Protein AF-H8ZEB2-F1 (afdb_monomer_lite)

Structure (mmCIF, N/CA/C/O backbone):
data_AF-H8ZEB2-F1
#
_entry.id   AF-H8ZEB2-F1
#
loop_
_atom_site.group_PDB
_atom_site.id
_atom_site.type_symbol
_atom_site.label_atom_id
_atom_site.label_alt_id
_atom_site.label_comp_id
_atom_site.label_asym_id
_atom_site.label_entity_id
_atom_site.label_seq_id
_atom_site.pdbx_PDB_ins_code
_atom_site.Cartn_x
_atom_site.Cartn_y
_atom_site.Cartn_z
_atom_site.occupancy
_atom_site.B_iso_or_equiv
_atom_site.auth_seq_id
_atom_site.auth_comp_id
_atom_site.auth_asym_id
_atom_site.auth_atom_id
_atom_site.pdbx_PDB_model_num
ATOM 1 N N . MET A 1 1 ? -4.539 -4.950 -15.085 1.00 88.81 1 MET A N 1
ATOM 2 C CA . MET A 1 1 ? -3.066 -5.043 -15.131 1.00 88.81 1 MET A CA 1
ATOM 3 C C . MET A 1 1 ? -2.549 -6.164 -14.234 1.00 88.81 1 MET A C 1
ATOM 5 O O . MET A 1 1 ? -2.090 -7.157 -14.780 1.00 88.81 1 MET A O 1
ATOM 9 N N . ARG A 1 2 ? -2.720 -6.070 -12.903 1.00 89.12 2 ARG A N 1
ATOM 10 C CA . ARG A 1 2 ? -2.263 -7.052 -11.892 1.00 89.12 2 ARG A CA 1
ATOM 11 C C . ARG A 1 2 ? -2.227 -8.516 -12.342 1.00 89.12 2 ARG A C 1
ATOM 13 O O . ARG A 1 2 ? -1.149 -9.078 -12.421 1.00 89.12 2 ARG A O 1
ATOM 20 N N . SER A 1 3 ? -3.371 -9.113 -12.690 1.00 91.31 3 SER A N 1
ATOM 21 C CA . SER A 1 3 ? -3.433 -10.540 -13.061 1.00 91.31 3 SER A CA 1
ATOM 22 C C . SER A 1 3 ? -2.489 -10.924 -14.208 1.00 91.31 3 SER A C 1
ATOM 24 O O . SER A 1 3 ? -1.934 -12.014 -14.197 1.00 91.31 3 SER A O 1
ATOM 26 N N . GLN A 1 4 ? -2.285 -10.043 -15.190 1.00 93.44 4 GLN A N 1
ATOM 27 C CA . GLN A 1 4 ? -1.391 -10.332 -16.313 1.00 93.44 4 GLN A CA 1
ATOM 28 C C . GLN A 1 4 ? 0.075 -10.229 -15.890 1.00 93.44 4 GLN A C 1
ATOM 30 O O . GLN A 1 4 ? 0.870 -11.061 -16.297 1.00 93.44 4 GLN A O 1
ATOM 35 N N . VAL A 1 5 ? 0.416 -9.268 -15.025 1.00 92.69 5 VAL A N 1
ATOM 36 C CA . VAL A 1 5 ? 1.763 -9.161 -14.449 1.00 92.69 5 VAL A CA 1
ATOM 37 C C . VAL A 1 5 ? 2.076 -10.365 -13.559 1.00 92.69 5 VAL A C 1
ATOM 39 O O . VAL A 1 5 ? 3.122 -10.970 -13.748 1.00 92.69 5 VAL A O 1
ATOM 42 N N . CYS A 1 6 ? 1.162 -10.776 -12.672 1.00 91.88 6 CYS A N 1
ATOM 43 C CA . CYS A 1 6 ? 1.343 -11.978 -11.848 1.00 91.88 6 CYS A CA 1
ATOM 44 C C . CYS A 1 6 ? 1.580 -13.225 -12.715 1.00 91.88 6 CYS A C 1
ATOM 46 O O . CYS A 1 6 ? 2.540 -13.942 -12.479 1.00 91.88 6 CYS A O 1
ATOM 48 N N . LYS A 1 7 ? 0.799 -13.420 -13.788 1.00 94.06 7 LYS A N 1
ATOM 49 C CA . LYS A 1 7 ? 1.026 -14.519 -14.747 1.00 94.06 7 LYS A CA 1
ATOM 50 C C . LYS A 1 7 ? 2.396 -14.449 -15.420 1.00 94.06 7 LYS A C 1
ATOM 52 O O . LYS A 1 7 ? 3.025 -15.474 -15.652 1.00 94.06 7 LYS A O 1
ATOM 57 N N . THR A 1 8 ? 2.861 -13.249 -15.760 1.00 94.50 8 THR A N 1
ATOM 58 C CA . THR A 1 8 ? 4.201 -13.061 -16.326 1.00 94.50 8 THR A CA 1
ATOM 59 C C . THR A 1 8 ? 5.290 -13.426 -15.317 1.00 94.50 8 THR A C 1
ATOM 61 O O . THR A 1 8 ? 6.260 -14.069 -15.706 1.00 94.50 8 THR A O 1
ATOM 64 N N . ILE A 1 9 ? 5.124 -13.055 -14.044 1.00 92.00 9 ILE A N 1
ATOM 65 C CA . ILE A 1 9 ? 6.044 -13.408 -12.952 1.00 92.00 9 ILE A CA 1
ATOM 66 C C . ILE A 1 9 ? 6.059 -14.931 -12.740 1.00 92.00 9 ILE A C 1
ATOM 68 O O . ILE A 1 9 ? 7.129 -15.532 -12.718 1.00 92.00 9 ILE A O 1
ATOM 72 N N . GLU A 1 10 ? 4.885 -15.567 -12.673 1.00 92.75 10 GLU A N 1
ATOM 73 C CA . GLU A 1 10 ? 4.719 -17.026 -12.547 1.00 92.75 10 GLU A CA 1
ATOM 74 C 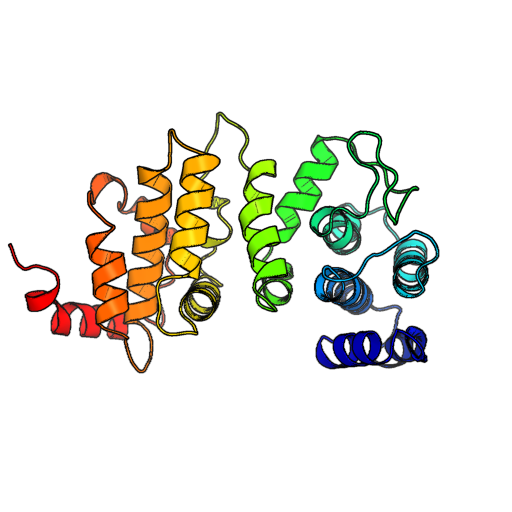C . GLU A 1 10 ? 5.382 -17.791 -13.706 1.00 92.75 10 GLU A C 1
ATOM 76 O O . GLU A 1 10 ? 5.994 -18.835 -13.496 1.00 92.75 10 GLU A O 1
ATOM 81 N N . ASN A 1 11 ? 5.335 -17.238 -14.923 1.00 93.31 11 ASN A N 1
ATOM 82 C CA . ASN A 1 11 ? 5.977 -17.798 -16.117 1.00 93.31 11 ASN A CA 1
ATOM 83 C C . ASN A 1 11 ? 7.440 -17.344 -16.302 1.00 93.31 11 ASN A C 1
ATOM 85 O O . ASN A 1 11 ? 7.974 -17.403 -17.418 1.00 93.31 11 ASN A O 1
ATOM 89 N N . ASN A 1 12 ? 8.082 -16.852 -15.237 1.00 91.81 12 ASN A N 1
ATOM 90 C CA . ASN A 1 12 ? 9.476 -16.407 -15.222 1.00 91.81 12 ASN A CA 1
ATOM 91 C C . ASN A 1 12 ? 9.815 -15.412 -16.352 1.00 91.81 12 ASN A C 1
ATOM 93 O O . ASN A 1 12 ? 10.852 -15.496 -17.007 1.00 91.81 12 ASN A O 1
ATOM 97 N N . PHE A 1 13 ? 8.899 -14.481 -16.621 1.00 93.56 13 PHE A N 1
ATOM 98 C CA . PHE A 1 13 ? 9.040 -13.393 -17.597 1.00 93.56 13 PHE A CA 1
ATOM 99 C C . PHE A 1 13 ? 9.212 -13.816 -19.065 1.00 93.56 13 PHE A C 1
ATOM 101 O O . PHE A 1 13 ? 9.508 -12.962 -19.902 1.00 93.56 13 PHE A O 1
ATOM 108 N N . THR A 1 14 ? 8.963 -15.086 -19.404 1.00 91.12 14 THR A N 1
ATOM 109 C CA . THR A 1 14 ? 9.186 -15.636 -20.757 1.00 91.12 14 THR A CA 1
ATOM 110 C C . THR A 1 14 ? 8.417 -14.874 -21.850 1.00 91.12 14 THR A C 1
ATOM 112 O O . THR A 1 14 ? 8.968 -14.595 -22.911 1.00 91.12 14 THR A O 1
ATOM 115 N N . ASP A 1 15 ? 7.189 -14.427 -21.559 1.00 89.31 15 ASP A N 1
ATOM 116 C CA . ASP A 1 15 ? 6.317 -13.699 -22.498 1.00 89.31 15 ASP A CA 1
ATOM 117 C C . ASP A 1 15 ? 6.049 -12.245 -22.072 1.00 89.31 15 ASP A C 1
ATOM 119 O O . ASP A 1 15 ? 4.973 -11.693 -22.318 1.00 89.31 15 ASP A O 1
ATOM 123 N N . ILE A 1 16 ? 7.013 -11.586 -21.418 1.00 93.38 16 ILE A N 1
ATOM 124 C CA . ILE A 1 16 ? 6.818 -10.236 -20.856 1.00 93.38 16 ILE A CA 1
ATOM 125 C C . ILE A 1 16 ? 6.331 -9.202 -21.887 1.00 93.38 16 ILE A C 1
ATOM 127 O O . ILE A 1 16 ? 5.513 -8.337 -21.569 1.00 93.38 16 ILE A O 1
ATOM 131 N N . ASN A 1 17 ? 6.736 -9.340 -23.154 1.00 92.88 17 ASN A N 1
ATOM 132 C CA . ASN A 1 17 ? 6.324 -8.450 -24.242 1.00 92.88 17 ASN A CA 1
ATOM 133 C C . ASN A 1 17 ? 4.818 -8.493 -24.537 1.00 92.88 17 ASN A C 1
ATOM 135 O O . ASN A 1 17 ? 4.279 -7.517 -25.058 1.00 92.88 17 ASN A O 1
ATOM 139 N N . ARG A 1 18 ? 4.104 -9.561 -24.152 1.00 93.62 18 ARG A N 1
ATOM 140 C CA . ARG A 1 18 ? 2.636 -9.615 -24.241 1.00 93.62 18 ARG A CA 1
ATOM 141 C C . ARG A 1 18 ? 1.985 -8.473 -23.462 1.00 93.62 18 ARG A C 1
ATOM 143 O O . ARG A 1 18 ? 0.928 -7.985 -23.863 1.00 93.62 18 ARG A O 1
ATOM 150 N N . LEU A 1 19 ? 2.619 -8.012 -22.383 1.00 95.06 19 LEU A N 1
ATOM 151 C CA . LEU A 1 19 ? 2.135 -6.865 -21.626 1.00 95.06 19 LEU A CA 1
ATOM 152 C C . LEU A 1 19 ? 2.137 -5.578 -22.467 1.00 95.06 19 LEU A C 1
ATOM 154 O O . LEU A 1 19 ? 1.334 -4.699 -22.206 1.00 95.06 19 LEU A O 1
ATOM 158 N N . LEU A 1 20 ? 2.944 -5.445 -23.521 1.00 93.00 20 LEU A N 1
ATOM 159 C CA . LEU A 1 20 ? 2.885 -4.272 -24.410 1.00 93.00 20 LEU A CA 1
ATOM 160 C C . LEU A 1 20 ? 1.651 -4.278 -25.322 1.00 93.00 20 LEU A C 1
ATOM 162 O O . LEU A 1 20 ? 1.280 -3.235 -25.851 1.00 93.00 20 LEU A O 1
ATOM 166 N N . LEU A 1 21 ? 1.013 -5.438 -25.501 1.00 91.69 21 LEU A N 1
ATOM 167 C CA . LEU A 1 21 ? -0.094 -5.629 -26.439 1.00 91.69 21 LEU A CA 1
ATOM 168 C C . LEU A 1 21 ? -1.476 -5.451 -25.797 1.00 91.69 21 LEU A C 1
ATOM 170 O O . LEU A 1 21 ? -2.475 -5.430 -26.510 1.00 91.69 21 LEU A O 1
ATOM 174 N N . MET A 1 22 ? -1.574 -5.331 -24.467 1.00 92.31 22 MET A N 1
ATOM 175 C CA . MET A 1 22 ? -2.891 -5.286 -23.814 1.00 92.31 22 MET A CA 1
ATOM 176 C C . MET A 1 22 ? -3.600 -3.935 -23.962 1.00 92.31 22 MET A C 1
ATOM 178 O O . MET A 1 22 ? -4.828 -3.887 -23.926 1.00 92.31 22 MET A O 1
ATOM 182 N N . LYS A 1 23 ? -2.844 -2.840 -24.078 1.00 92.25 23 LYS A N 1
ATOM 183 C CA . LYS A 1 23 ? -3.337 -1.485 -24.364 1.00 92.25 23 LYS A CA 1
ATOM 184 C C . LYS A 1 23 ? -2.274 -0.716 -25.150 1.00 92.25 23 LYS A C 1
ATOM 186 O O . LYS A 1 23 ? -1.133 -1.155 -25.261 1.00 92.25 23 LYS A O 1
ATOM 191 N N . LYS A 1 24 ? -2.642 0.450 -25.687 1.00 90.94 24 LYS A N 1
ATOM 192 C CA . LYS A 1 24 ? -1.717 1.317 -26.430 1.00 90.94 24 LYS A CA 1
ATOM 193 C C . LYS A 1 24 ? -0.571 1.771 -25.526 1.00 90.94 24 LYS A C 1
ATOM 195 O O . LYS A 1 24 ? -0.801 2.501 -24.569 1.00 90.94 24 LYS A O 1
ATOM 200 N N . ILE A 1 25 ? 0.662 1.404 -25.869 1.00 91.62 25 ILE A N 1
ATOM 201 C CA . ILE A 1 25 ? 1.848 1.780 -25.085 1.00 91.62 25 ILE A CA 1
ATOM 202 C C . ILE A 1 25 ? 2.117 3.292 -25.077 1.00 91.62 25 ILE A C 1
ATOM 204 O O . ILE A 1 25 ? 2.817 3.781 -24.203 1.00 91.62 25 ILE A O 1
ATOM 208 N N . SER A 1 26 ? 1.549 4.053 -26.017 1.00 90.62 26 SER A N 1
ATOM 209 C CA . SER A 1 26 ? 1.624 5.518 -26.019 1.00 90.62 26 SER A CA 1
ATOM 210 C C . SER A 1 26 ? 0.829 6.174 -24.882 1.00 90.62 26 SER A C 1
ATOM 212 O O . SER A 1 26 ? 1.018 7.357 -24.626 1.00 90.62 26 SER A O 1
ATOM 214 N N . ASP A 1 27 ? -0.073 5.441 -24.222 1.00 94.12 27 ASP A N 1
ATOM 215 C CA . ASP A 1 27 ? -0.828 5.929 -23.067 1.00 94.12 27 ASP A CA 1
ATOM 216 C C . ASP A 1 27 ? 0.071 5.965 -21.822 1.00 94.12 27 ASP A C 1
ATOM 218 O O . ASP A 1 27 ? 0.589 4.937 -21.374 1.00 94.12 27 ASP A O 1
ATOM 222 N N . LEU A 1 28 ? 0.251 7.160 -21.254 1.00 92.50 28 LEU A N 1
ATOM 223 C CA . LEU A 1 28 ? 1.063 7.360 -20.059 1.00 92.50 28 LEU A CA 1
ATOM 224 C C . LEU A 1 28 ? 0.511 6.599 -18.847 1.00 92.50 28 LEU A C 1
ATOM 226 O O . LEU A 1 28 ? 1.289 5.961 -18.141 1.00 92.50 28 LEU A O 1
ATOM 230 N N . ASN A 1 29 ? -0.808 6.604 -18.635 1.00 92.50 29 ASN A N 1
ATOM 231 C CA . ASN A 1 29 ? -1.423 5.898 -17.508 1.00 92.50 29 ASN A CA 1
ATOM 232 C C . ASN A 1 29 ? -1.165 4.395 -17.629 1.00 92.50 29 ASN A C 1
ATOM 234 O O . ASN A 1 29 ? -0.901 3.706 -16.648 1.00 92.50 29 ASN A O 1
ATOM 238 N N . TYR A 1 30 ? -1.178 3.880 -18.859 1.00 94.38 30 TYR A N 1
ATOM 239 C CA . TYR A 1 30 ? -0.863 2.483 -19.099 1.00 94.38 30 TYR A CA 1
ATOM 240 C C . TYR A 1 30 ? 0.603 2.144 -18.810 1.00 94.38 30 TYR A C 1
ATOM 242 O O . TYR A 1 30 ? 0.884 1.128 -18.173 1.00 94.38 30 TYR A O 1
ATOM 250 N N . LYS A 1 31 ? 1.540 2.991 -19.251 1.00 95.19 31 LYS A N 1
ATOM 251 C CA . LYS A 1 31 ? 2.969 2.848 -18.932 1.00 95.19 31 LYS A CA 1
ATOM 252 C C . LYS A 1 31 ? 3.207 2.883 -17.422 1.00 95.19 31 LYS A C 1
ATOM 254 O O . LYS A 1 31 ? 3.955 2.052 -16.910 1.00 95.19 31 LYS A O 1
ATOM 259 N N . GLN A 1 32 ? 2.536 3.797 -16.725 1.00 93.12 32 GLN A N 1
ATOM 260 C CA . GLN A 1 32 ? 2.593 3.934 -15.275 1.00 93.12 32 GLN A CA 1
ATOM 261 C C . GLN A 1 32 ? 2.094 2.668 -14.568 1.00 93.12 32 GLN A C 1
ATOM 263 O O . GLN A 1 32 ? 2.817 2.110 -13.742 1.00 93.12 32 GLN A O 1
ATOM 268 N N . ASP A 1 33 ? 0.899 2.178 -14.920 1.00 93.44 33 ASP A N 1
ATOM 269 C CA . ASP A 1 33 ? 0.331 0.931 -14.387 1.00 93.44 33 ASP A CA 1
ATOM 270 C C . ASP A 1 33 ? 1.296 -0.240 -14.595 1.00 93.44 33 ASP A C 1
ATOM 272 O O . ASP A 1 33 ? 1.495 -1.073 -13.707 1.00 93.44 33 ASP A O 1
ATOM 276 N N . LEU A 1 34 ? 1.887 -0.313 -15.789 1.00 95.12 34 LEU A N 1
ATOM 277 C CA . LEU A 1 34 ? 2.759 -1.401 -16.195 1.00 95.12 34 LEU A CA 1
ATOM 278 C C . LEU A 1 34 ? 4.064 -1.403 -15.397 1.00 95.12 34 LEU A C 1
ATOM 280 O O . LEU A 1 34 ? 4.445 -2.452 -14.880 1.00 95.12 34 LEU A O 1
ATOM 284 N N . VAL A 1 35 ? 4.716 -0.247 -15.246 1.00 95.31 35 VAL A N 1
ATOM 285 C CA . VAL A 1 35 ? 5.939 -0.108 -14.442 1.00 95.31 35 VAL A CA 1
ATOM 286 C C . VAL A 1 35 ? 5.652 -0.363 -12.963 1.00 95.31 35 VAL A C 1
ATOM 288 O O . VAL A 1 35 ? 6.349 -1.168 -12.345 1.00 95.31 35 VAL A O 1
ATOM 291 N N . ALA A 1 36 ? 4.602 0.253 -12.408 1.00 94.00 36 ALA A N 1
ATOM 292 C CA . ALA A 1 36 ? 4.242 0.103 -11.002 1.00 94.00 36 ALA A CA 1
ATOM 293 C C . ALA A 1 36 ? 3.901 -1.350 -10.648 1.00 94.00 36 ALA A C 1
ATOM 295 O O . ALA A 1 36 ? 4.518 -1.910 -9.745 1.00 94.00 36 ALA A O 1
ATOM 296 N N . CYS A 1 37 ? 2.994 -1.994 -11.394 1.00 93.94 37 CYS A N 1
ATOM 297 C CA . CYS A 1 37 ? 2.637 -3.396 -11.152 1.00 93.94 37 CYS A CA 1
ATOM 298 C C . CYS A 1 37 ? 3.850 -4.318 -11.275 1.00 93.94 37 CYS A C 1
ATOM 300 O O . CYS A 1 37 ? 4.040 -5.185 -10.429 1.00 93.94 37 CYS A O 1
ATOM 302 N N . SER A 1 38 ? 4.646 -4.147 -12.335 1.00 95.00 38 SER A N 1
ATOM 303 C CA . SER A 1 38 ? 5.795 -5.012 -12.617 1.00 95.00 38 SER A CA 1
ATOM 304 C C . SER A 1 38 ? 6.799 -4.984 -11.473 1.00 95.00 38 SER A C 1
ATOM 306 O O . SER A 1 38 ? 7.198 -6.035 -10.983 1.00 95.00 38 SER A O 1
ATOM 308 N N . ILE A 1 39 ? 7.168 -3.787 -11.017 1.00 95.19 39 ILE A N 1
ATOM 309 C CA . ILE A 1 39 ? 8.162 -3.619 -9.957 1.00 95.19 39 ILE A CA 1
ATOM 310 C C . ILE A 1 39 ? 7.602 -4.070 -8.608 1.00 95.19 39 ILE A C 1
ATOM 312 O O . ILE A 1 39 ? 8.224 -4.892 -7.946 1.00 95.19 39 ILE A O 1
ATOM 316 N N . ILE A 1 40 ? 6.428 -3.569 -8.212 1.00 94.19 40 ILE A N 1
ATOM 317 C CA . ILE A 1 40 ? 5.877 -3.799 -6.868 1.00 94.19 40 ILE A CA 1
ATOM 318 C C . ILE A 1 40 ? 5.562 -5.282 -6.642 1.00 94.19 40 ILE A C 1
ATOM 320 O O . ILE A 1 40 ? 5.831 -5.815 -5.569 1.00 94.19 40 ILE A O 1
ATOM 324 N N . TYR A 1 41 ? 5.024 -5.974 -7.649 1.00 93.50 41 TYR A N 1
ATOM 325 C CA . TYR A 1 41 ? 4.663 -7.388 -7.511 1.00 93.50 41 TYR A CA 1
ATOM 326 C C . TYR A 1 41 ? 5.831 -8.356 -7.669 1.00 93.50 41 TYR A C 1
ATOM 328 O O . TYR A 1 41 ? 5.627 -9.537 -7.425 1.00 93.50 41 TYR A O 1
ATOM 336 N N . SER A 1 42 ? 7.019 -7.863 -8.026 1.00 93.19 42 SER A N 1
ATOM 337 C CA . SER A 1 42 ? 8.245 -8.668 -8.111 1.00 93.19 42 SER A CA 1
ATOM 338 C C . SER A 1 42 ? 9.240 -8.322 -6.995 1.00 93.19 42 SER A C 1
ATOM 340 O O . SER A 1 42 ? 10.423 -8.621 -7.112 1.00 93.19 42 SER A O 1
ATOM 342 N N . MET A 1 43 ? 8.796 -7.640 -5.931 1.00 90.88 43 MET A N 1
ATOM 343 C CA . MET A 1 43 ? 9.659 -7.230 -4.810 1.00 90.88 43 MET A CA 1
ATOM 344 C C . MET A 1 43 ? 10.154 -8.395 -3.946 1.00 90.88 43 MET A C 1
ATOM 346 O O . MET A 1 43 ? 11.077 -8.220 -3.157 1.00 90.88 43 MET A O 1
ATOM 350 N N . ASP A 1 44 ? 9.532 -9.561 -4.067 1.00 88.12 44 ASP A N 1
ATOM 351 C CA . ASP A 1 44 ? 9.972 -10.818 -3.465 1.00 88.12 44 ASP A CA 1
ATOM 352 C C . ASP A 1 44 ? 11.040 -11.539 -4.304 1.00 88.12 44 ASP A C 1
ATOM 354 O O . ASP A 1 44 ? 11.582 -12.552 -3.864 1.00 88.12 44 ASP A O 1
ATOM 358 N N . GLN A 1 45 ? 11.366 -11.015 -5.489 1.00 88.94 45 GLN A N 1
ATOM 359 C CA . GLN A 1 45 ? 12.397 -11.551 -6.367 1.00 88.94 45 GLN A CA 1
ATOM 360 C C . GLN A 1 45 ? 13.683 -10.727 -6.311 1.00 88.94 45 GLN A C 1
ATOM 362 O O . GLN A 1 45 ? 13.676 -9.511 -6.111 1.00 88.94 45 GLN A O 1
ATOM 367 N N . GLU A 1 46 ? 14.811 -11.394 -6.547 1.00 89.12 46 GLU A N 1
ATOM 368 C CA . GLU A 1 46 ? 16.100 -10.726 -6.677 1.00 89.12 46 GLU A CA 1
ATOM 369 C C . GLU A 1 46 ? 16.226 -10.097 -8.071 1.00 89.12 46 GLU A C 1
ATOM 371 O O . GLU A 1 46 ? 16.478 -10.765 -9.075 1.00 89.12 46 GLU A O 1
ATOM 376 N N . LEU A 1 47 ? 16.022 -8.781 -8.137 1.00 91.25 47 LEU A N 1
ATOM 377 C CA . LEU A 1 47 ? 16.115 -8.017 -9.376 1.00 91.25 47 LEU A CA 1
ATOM 378 C C . LEU A 1 47 ? 17.514 -7.410 -9.523 1.00 91.25 47 LEU A C 1
ATOM 380 O O . LEU A 1 47 ? 17.910 -6.533 -8.757 1.00 91.25 47 LEU A O 1
ATOM 384 N N . PHE A 1 48 ? 18.236 -7.837 -10.556 1.00 90.56 48 PHE A N 1
ATOM 385 C CA . PHE A 1 48 ? 19.535 -7.295 -10.966 1.00 90.56 48 PHE A CA 1
ATOM 386 C C . PHE A 1 48 ? 19.433 -6.578 -12.322 1.00 90.56 48 PHE A C 1
ATOM 388 O O . PHE A 1 48 ? 18.404 -6.636 -12.995 1.00 90.56 48 PHE A O 1
ATOM 395 N N . LEU A 1 49 ? 20.494 -5.880 -12.730 1.00 91.31 49 LEU A N 1
ATOM 396 C CA . LEU A 1 49 ? 20.509 -5.017 -13.918 1.00 91.31 49 LEU A CA 1
ATOM 397 C C . LEU A 1 49 ? 20.062 -5.734 -15.208 1.00 91.31 49 LEU A C 1
ATOM 399 O O . LEU A 1 49 ? 19.290 -5.190 -15.999 1.00 91.31 49 LEU A O 1
ATOM 403 N N . GLU A 1 50 ? 20.528 -6.961 -15.424 1.00 92.69 50 GLU A N 1
ATOM 404 C CA . GLU A 1 50 ? 20.255 -7.747 -16.630 1.00 92.69 50 GLU A CA 1
ATOM 405 C C . GLU A 1 50 ? 18.917 -8.499 -16.576 1.00 92.69 50 GLU A C 1
ATOM 407 O O . GLU A 1 50 ? 18.520 -9.115 -17.572 1.00 92.69 50 GLU A O 1
ATOM 412 N N . HIS A 1 51 ? 18.201 -8.436 -15.450 1.00 94.81 51 HIS A N 1
ATOM 413 C CA . HIS A 1 51 ? 16.947 -9.149 -15.257 1.00 94.81 51 HIS A CA 1
ATOM 414 C C . HIS A 1 51 ? 15.909 -8.737 -16.329 1.00 94.81 51 HIS A C 1
ATOM 416 O O . HIS A 1 51 ? 15.739 -7.537 -16.585 1.00 94.81 51 HIS A O 1
ATOM 422 N N . PRO A 1 52 ? 15.168 -9.679 -16.956 1.00 94.62 52 PRO A N 1
ATOM 423 C CA . PRO A 1 52 ? 14.243 -9.370 -18.054 1.00 94.62 52 PRO A CA 1
ATOM 424 C C . PRO A 1 52 ? 13.223 -8.281 -17.709 1.00 94.62 52 PRO A C 1
ATOM 426 O O . PRO A 1 52 ? 12.993 -7.369 -18.502 1.00 94.62 52 PRO A O 1
ATOM 429 N N . LEU A 1 53 ? 12.674 -8.334 -16.491 1.00 96.31 53 LEU A N 1
ATOM 430 C CA . LEU A 1 53 ? 11.768 -7.316 -15.959 1.00 96.31 53 LEU A CA 1
ATOM 431 C C . LEU A 1 53 ? 12.407 -5.923 -15.907 1.00 96.31 53 LEU A C 1
ATOM 433 O O . LEU A 1 53 ? 11.769 -4.955 -16.303 1.00 96.31 53 LEU A O 1
ATOM 437 N N . VAL A 1 54 ? 13.658 -5.824 -15.446 1.00 96.50 54 VAL A N 1
ATOM 438 C CA . VAL A 1 54 ? 14.382 -4.553 -15.284 1.00 96.50 54 VAL A CA 1
ATOM 439 C C . VAL A 1 54 ? 14.692 -3.946 -16.644 1.00 96.50 54 VAL A C 1
ATOM 441 O O . VAL A 1 54 ? 14.494 -2.748 -16.846 1.00 96.50 54 VAL A O 1
ATOM 444 N N . ARG A 1 55 ? 15.107 -4.765 -17.617 1.00 95.38 55 ARG A N 1
ATOM 445 C CA . ARG A 1 55 ? 15.283 -4.319 -19.008 1.00 95.38 55 ARG A CA 1
ATOM 446 C C . ARG A 1 55 ? 13.964 -3.831 -19.605 1.00 95.38 55 ARG A C 1
ATOM 448 O O . ARG A 1 55 ? 13.926 -2.783 -20.246 1.00 95.38 55 ARG A O 1
ATOM 455 N N . PHE A 1 56 ? 12.884 -4.572 -19.376 1.00 96.25 56 PHE A N 1
ATOM 456 C CA . PHE A 1 56 ? 11.552 -4.246 -19.872 1.00 96.25 56 PHE A CA 1
ATOM 457 C C . PHE A 1 56 ? 11.031 -2.908 -19.333 1.00 96.25 56 PHE A C 1
ATOM 459 O O . PHE A 1 56 ? 10.680 -2.019 -20.111 1.00 96.25 56 PHE A O 1
ATOM 466 N N . THR A 1 57 ? 11.030 -2.723 -18.015 1.00 96.75 57 THR A N 1
ATOM 467 C CA . THR A 1 57 ? 10.592 -1.474 -17.377 1.00 96.75 57 THR A CA 1
ATOM 468 C C . THR A 1 57 ? 11.528 -0.313 -17.707 1.00 96.75 57 THR A C 1
ATOM 470 O O . THR A 1 57 ? 11.042 0.782 -17.981 1.00 96.75 57 THR A O 1
ATOM 473 N N . SER A 1 58 ? 12.846 -0.537 -17.777 1.00 96.00 58 SER A N 1
ATOM 474 C CA . SER A 1 58 ? 13.815 0.488 -18.195 1.00 96.00 58 SER A CA 1
ATOM 475 C C . SER A 1 58 ? 13.543 0.994 -19.609 1.00 96.00 58 SER A C 1
ATOM 477 O O . SER A 1 58 ? 13.606 2.199 -19.839 1.00 96.00 58 SER A O 1
ATOM 479 N N . ASN A 1 59 ? 13.184 0.112 -20.546 1.00 95.44 59 ASN A N 1
ATOM 480 C CA . ASN A 1 59 ? 12.809 0.513 -21.904 1.00 95.44 59 ASN A CA 1
ATOM 481 C C . ASN A 1 59 ? 11.532 1.365 -21.911 1.00 95.44 59 ASN A C 1
ATOM 483 O O . ASN A 1 59 ? 11.465 2.374 -22.611 1.00 95.44 59 ASN A O 1
ATOM 487 N N . ILE A 1 60 ? 10.529 1.003 -21.104 1.00 96.44 60 ILE A N 1
ATOM 488 C CA . ILE A 1 60 ? 9.295 1.792 -20.980 1.00 96.44 60 ILE A CA 1
ATOM 489 C C . ILE A 1 60 ? 9.607 3.185 -20.422 1.00 96.44 60 ILE A C 1
ATOM 491 O O . ILE A 1 60 ? 9.170 4.185 -20.997 1.00 96.44 60 ILE A O 1
ATOM 495 N N . ILE A 1 61 ? 10.398 3.260 -19.352 1.00 95.50 61 ILE A N 1
ATOM 496 C CA . ILE A 1 61 ? 10.816 4.521 -18.729 1.00 95.50 61 ILE A CA 1
ATOM 497 C C . ILE A 1 61 ? 11.622 5.366 -19.720 1.00 95.50 61 ILE A C 1
ATOM 499 O O . ILE A 1 61 ? 11.302 6.533 -19.916 1.00 95.50 61 ILE A O 1
ATOM 503 N N . GLY A 1 62 ? 12.607 4.772 -20.399 1.00 93.94 62 GLY A N 1
ATOM 504 C CA . GLY A 1 62 ? 13.442 5.453 -21.392 1.00 93.94 62 GLY A CA 1
ATOM 505 C C . GLY A 1 62 ? 12.675 5.934 -22.629 1.00 93.94 62 GLY A C 1
ATOM 506 O O . GLY A 1 62 ? 13.106 6.875 -23.282 1.00 93.94 62 GLY A O 1
ATOM 507 N N . SER A 1 63 ? 11.522 5.329 -22.929 1.00 93.56 63 SER A N 1
ATOM 508 C CA . SER A 1 63 ? 10.608 5.767 -23.996 1.00 93.56 63 SER A CA 1
ATOM 509 C C . SER A 1 63 ? 9.595 6.835 -23.557 1.00 93.56 63 SER A C 1
ATOM 511 O O . SER A 1 63 ? 8.653 7.131 -24.295 1.00 93.56 63 SER A O 1
ATOM 513 N N . THR A 1 64 ? 9.690 7.334 -22.325 1.00 94.94 64 THR A N 1
ATOM 514 C CA . THR A 1 64 ? 8.729 8.277 -21.742 1.00 94.94 64 THR A C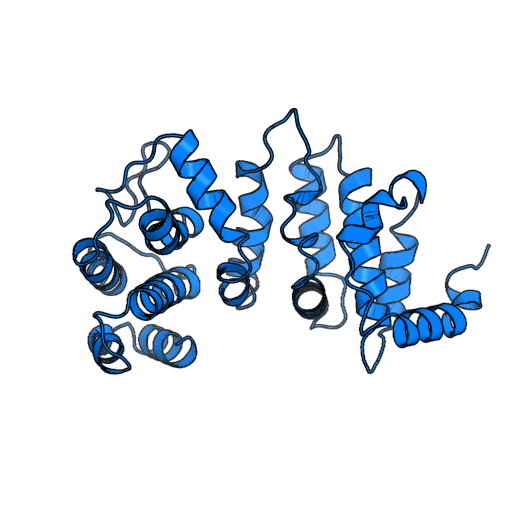A 1
ATOM 515 C C . THR A 1 64 ? 9.389 9.632 -21.539 1.00 94.94 64 THR A C 1
ATOM 517 O O . THR A 1 64 ? 10.526 9.711 -21.087 1.00 94.94 64 THR A O 1
ATOM 520 N N . GLU A 1 65 ? 8.678 10.706 -21.874 1.00 93.31 65 GLU A N 1
ATOM 521 C CA . GLU A 1 65 ? 9.143 12.072 -21.636 1.00 93.31 65 GLU A CA 1
ATOM 522 C C . GLU A 1 65 ? 9.127 12.358 -20.128 1.00 93.31 65 GLU A C 1
ATOM 524 O O . GLU A 1 65 ? 8.075 12.429 -19.496 1.00 93.31 65 GLU A O 1
ATOM 529 N N . LEU A 1 66 ? 10.319 12.439 -19.533 1.00 92.00 66 LEU A N 1
ATOM 530 C CA . LEU A 1 66 ? 10.522 12.637 -18.095 1.00 92.00 66 LEU A CA 1
ATOM 531 C C . LEU A 1 66 ? 10.855 14.096 -17.743 1.00 92.00 66 LEU A C 1
ATOM 533 O O . LEU A 1 66 ? 11.362 14.366 -16.661 1.00 92.00 66 LEU A O 1
ATOM 537 N N . ASP A 1 67 ? 10.609 15.052 -18.631 1.00 91.69 67 ASP A N 1
ATOM 538 C CA . ASP A 1 67 ? 10.830 16.484 -18.392 1.00 91.69 67 ASP A CA 1
ATOM 539 C C . ASP A 1 67 ? 9.893 17.033 -17.301 1.00 91.69 67 ASP A C 1
ATOM 541 O O . ASP A 1 67 ? 10.276 17.877 -16.488 1.00 91.69 67 ASP A O 1
ATOM 545 N N . ARG A 1 68 ? 8.671 16.497 -17.222 1.00 92.50 68 ARG A N 1
ATOM 546 C CA . ARG A 1 68 ? 7.659 16.915 -16.249 1.00 92.50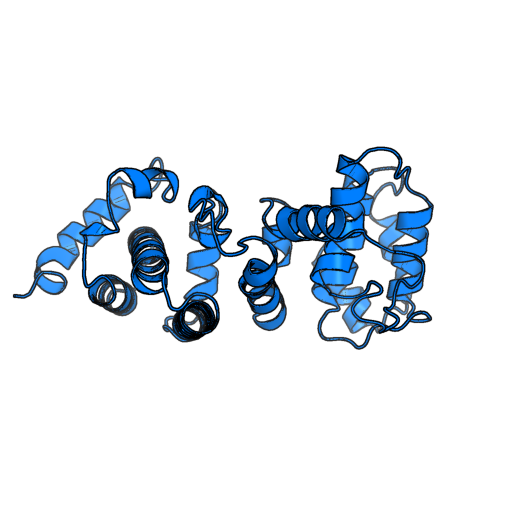 68 ARG A CA 1
ATOM 547 C C . ARG A 1 68 ? 7.805 16.183 -14.918 1.00 92.50 68 ARG A C 1
ATOM 549 O O . ARG A 1 68 ? 7.786 14.955 -14.844 1.00 92.50 68 ARG A O 1
ATOM 556 N N . ILE A 1 69 ? 7.824 16.957 -13.830 1.00 88.12 69 ILE A N 1
ATOM 557 C CA . ILE A 1 69 ? 7.992 16.449 -12.458 1.00 88.12 69 ILE A CA 1
ATOM 558 C C . ILE A 1 69 ? 6.955 15.386 -12.073 1.00 88.12 69 ILE A C 1
ATOM 560 O O . ILE A 1 69 ? 7.309 14.414 -11.409 1.00 88.12 69 ILE A O 1
ATOM 564 N N . ILE A 1 70 ? 5.706 15.562 -12.515 1.00 87.88 70 ILE A N 1
ATOM 565 C CA . ILE A 1 70 ? 4.597 14.650 -12.222 1.00 87.88 70 ILE A CA 1
ATOM 566 C C . ILE A 1 70 ? 4.794 13.304 -12.923 1.00 87.88 70 ILE A C 1
ATOM 568 O O . ILE A 1 70 ? 4.717 12.271 -12.276 1.00 87.88 70 ILE A O 1
ATOM 572 N N . VAL A 1 71 ? 5.222 13.323 -14.190 1.00 91.50 71 VAL A N 1
ATOM 573 C CA . VAL A 1 71 ? 5.506 12.111 -14.970 1.00 91.50 71 VAL A CA 1
ATOM 574 C C . VAL A 1 71 ? 6.673 11.340 -14.358 1.00 91.50 71 VAL A C 1
ATOM 576 O O . VAL A 1 71 ? 6.635 10.118 -14.244 1.00 91.50 71 VAL A O 1
ATOM 579 N N . GLN A 1 72 ? 7.704 12.043 -13.889 1.00 91.88 72 GLN A N 1
ATOM 580 C CA . GLN A 1 72 ? 8.780 11.401 -13.140 1.00 91.88 72 GLN A CA 1
ATOM 581 C C . GLN A 1 72 ? 8.286 10.764 -11.833 1.00 91.88 72 GLN A C 1
ATOM 583 O O . GLN A 1 72 ? 8.760 9.688 -11.480 1.00 91.88 72 GLN A O 1
ATOM 588 N N . MET A 1 73 ? 7.369 11.409 -11.100 1.00 88.69 73 MET A N 1
ATOM 589 C CA . MET A 1 73 ? 6.801 10.827 -9.876 1.00 88.69 73 MET A CA 1
ATOM 590 C C . MET A 1 73 ? 6.013 9.557 -10.189 1.00 88.69 73 MET A C 1
ATOM 592 O O . MET A 1 73 ? 6.248 8.530 -9.558 1.00 88.69 73 MET A O 1
ATOM 596 N N . ASP A 1 74 ? 5.188 9.603 -11.230 1.00 89.31 74 ASP A N 1
ATOM 597 C CA . ASP A 1 74 ? 4.400 8.474 -11.712 1.00 89.31 74 ASP A CA 1
ATOM 598 C C . ASP A 1 74 ? 5.277 7.278 -12.120 1.00 89.31 74 ASP A C 1
ATOM 600 O O . ASP A 1 74 ? 4.989 6.137 -11.753 1.00 89.31 74 ASP A O 1
ATOM 604 N N . MET A 1 75 ? 6.371 7.536 -12.843 1.00 93.38 75 MET A N 1
ATOM 605 C CA . MET A 1 75 ? 7.207 6.491 -13.442 1.00 93.38 75 MET A CA 1
ATOM 606 C C . MET A 1 75 ? 8.329 5.978 -12.530 1.00 93.38 75 MET A C 1
ATOM 608 O O . MET A 1 75 ? 8.708 4.812 -12.632 1.00 93.38 75 MET A O 1
ATOM 612 N N . LEU A 1 76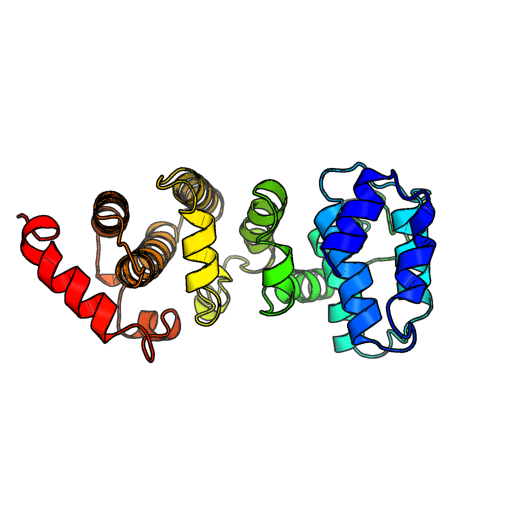 ? 8.896 6.822 -11.659 1.00 94.25 76 LEU A N 1
ATOM 613 C CA . LEU A 1 76 ? 10.103 6.488 -10.886 1.00 94.25 76 LEU A CA 1
ATOM 614 C C . LEU A 1 76 ? 9.815 6.121 -9.426 1.00 94.25 76 LEU A C 1
ATOM 616 O O . LEU A 1 76 ? 10.637 5.447 -8.802 1.00 94.25 76 LEU A O 1
ATOM 620 N N . ALA A 1 77 ? 8.661 6.509 -8.871 1.00 91.81 77 ALA A N 1
ATOM 621 C CA . ALA A 1 77 ? 8.309 6.163 -7.494 1.00 91.81 77 ALA A CA 1
ATOM 622 C C . ALA A 1 77 ? 8.316 4.648 -7.207 1.00 91.81 77 ALA A C 1
ATOM 624 O O . ALA A 1 77 ? 8.838 4.278 -6.155 1.00 91.81 77 ALA A O 1
ATOM 625 N N . PRO A 1 78 ? 7.857 3.745 -8.106 1.00 93.62 78 PRO A N 1
ATOM 626 C CA . PRO A 1 78 ? 7.945 2.303 -7.862 1.00 93.62 78 PRO A CA 1
ATOM 627 C C . PRO A 1 78 ? 9.382 1.798 -7.651 1.00 93.62 78 PRO A C 1
ATOM 629 O O . PRO A 1 78 ? 9.614 0.924 -6.822 1.00 93.62 78 PRO A O 1
ATOM 632 N N . ILE A 1 79 ? 10.363 2.380 -8.351 1.00 93.44 79 ILE A N 1
ATOM 633 C CA . ILE A 1 79 ? 11.791 2.028 -8.230 1.00 93.44 79 ILE A CA 1
ATOM 634 C C . ILE A 1 79 ? 12.348 2.486 -6.883 1.00 93.44 79 ILE A C 1
ATOM 636 O O . ILE A 1 79 ? 13.126 1.774 -6.245 1.00 93.44 79 ILE A O 1
ATOM 640 N N . VAL A 1 80 ? 11.963 3.690 -6.452 1.00 90.88 80 VAL A N 1
ATOM 641 C CA . VAL A 1 80 ? 12.346 4.228 -5.142 1.00 90.88 80 VAL A CA 1
ATOM 642 C C . VAL A 1 80 ? 11.743 3.388 -4.025 1.00 90.88 80 VAL A C 1
ATOM 644 O O . VAL A 1 80 ? 12.466 2.975 -3.121 1.00 90.88 80 VAL A O 1
ATOM 647 N N . PHE A 1 81 ? 10.453 3.080 -4.139 1.00 89.81 81 PHE A N 1
ATOM 648 C CA . PHE A 1 81 ? 9.700 2.248 -3.209 1.00 89.81 81 PHE A CA 1
ATOM 649 C C . PHE A 1 81 ? 10.311 0.848 -3.043 1.00 89.81 81 PHE A C 1
ATOM 651 O O . PHE A 1 81 ? 10.522 0.388 -1.923 1.00 89.81 81 PHE A O 1
ATOM 658 N N . ALA A 1 82 ? 10.675 0.202 -4.153 1.00 91.19 82 ALA A N 1
ATOM 659 C CA . ALA A 1 82 ? 11.312 -1.113 -4.154 1.00 91.19 82 ALA A CA 1
ATOM 660 C C . ALA A 1 82 ? 12.827 -1.078 -3.867 1.00 91.19 82 ALA A C 1
ATOM 662 O O . ALA A 1 82 ? 13.475 -2.117 -3.916 1.00 91.19 82 ALA A O 1
ATOM 663 N N . HIS A 1 83 ? 13.407 0.093 -3.571 1.00 89.75 83 HIS A N 1
ATOM 664 C CA . HIS A 1 83 ? 14.841 0.263 -3.295 1.00 89.75 83 HIS A CA 1
ATOM 665 C C . HIS A 1 83 ? 15.771 -0.228 -4.426 1.00 89.75 83 HIS A C 1
ATOM 667 O O . HIS A 1 83 ? 16.885 -0.672 -4.175 1.00 89.75 83 HIS A O 1
ATOM 673 N N . LEU A 1 84 ? 15.343 -0.105 -5.689 1.00 92.94 84 LEU A N 1
ATOM 674 C CA . LEU A 1 84 ? 16.078 -0.618 -6.858 1.00 92.94 84 LEU A CA 1
ATOM 675 C C . LEU A 1 84 ? 17.015 0.413 -7.521 1.00 92.94 84 LEU A C 1
ATOM 677 O O . LEU A 1 84 ? 17.642 0.124 -8.539 1.00 92.94 84 LEU A O 1
ATOM 681 N N . HIS A 1 85 ? 17.100 1.627 -6.983 1.00 89.88 85 HIS A N 1
ATOM 682 C CA . HIS A 1 85 ? 18.002 2.689 -7.443 1.00 89.88 85 HIS A CA 1
ATOM 683 C C . HIS A 1 85 ? 19.321 2.656 -6.663 1.00 89.88 85 HIS A C 1
ATOM 685 O O . HIS A 1 85 ? 19.427 1.986 -5.637 1.00 89.88 85 HIS A O 1
ATOM 691 N N . ASN A 1 86 ? 20.320 3.414 -7.11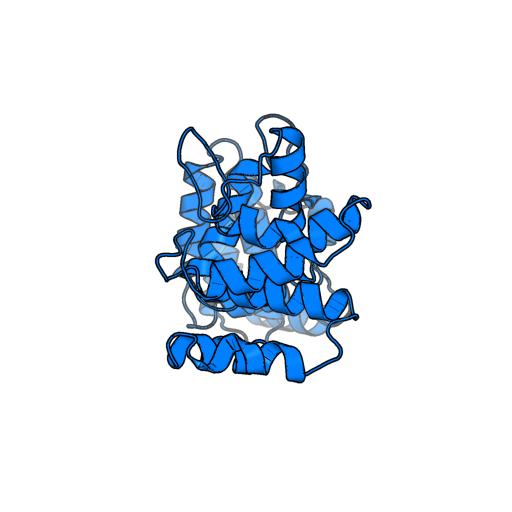7 1.00 86.12 86 ASN A N 1
ATOM 692 C CA . ASN A 1 86 ? 21.565 3.547 -6.365 1.00 86.12 86 ASN A CA 1
ATOM 693 C C . ASN A 1 86 ? 21.325 4.298 -5.055 1.00 86.12 86 ASN A C 1
ATOM 695 O O . ASN A 1 86 ? 20.835 5.430 -5.068 1.00 86.12 86 ASN A O 1
ATOM 699 N N . LYS A 1 87 ? 21.720 3.691 -3.937 1.00 81.19 87 LYS A N 1
ATOM 700 C CA . LYS A 1 87 ? 21.607 4.289 -2.605 1.00 81.19 87 LYS A CA 1
ATOM 701 C C . LYS A 1 87 ? 22.724 3.771 -1.704 1.00 81.19 87 LYS A C 1
ATOM 703 O O . LYS A 1 87 ? 23.095 2.603 -1.791 1.00 81.19 87 LYS A O 1
ATOM 708 N N . ASP A 1 88 ? 23.275 4.645 -0.863 1.00 79.19 88 ASP A N 1
ATOM 709 C CA . ASP A 1 88 ? 24.276 4.304 0.160 1.00 79.19 88 ASP A CA 1
ATOM 710 C C . ASP A 1 88 ? 25.491 3.519 -0.387 1.00 79.19 88 ASP A C 1
ATOM 712 O O . ASP A 1 88 ? 25.972 2.567 0.223 1.00 79.19 88 ASP A O 1
ATOM 716 N N . GLY A 1 89 ? 25.966 3.886 -1.585 1.00 75.56 89 GLY A N 1
ATOM 717 C CA . GLY A 1 89 ? 27.110 3.242 -2.247 1.00 75.56 89 GLY A CA 1
ATOM 718 C C . GLY A 1 89 ? 26.821 1.867 -2.863 1.00 75.56 89 GLY A C 1
ATOM 719 O O . GLY A 1 89 ? 27.716 1.277 -3.464 1.00 75.56 89 GLY A O 1
ATOM 720 N N . LYS A 1 90 ? 25.586 1.361 -2.762 1.00 81.69 90 LYS A N 1
ATOM 721 C CA . LYS A 1 90 ? 25.151 0.126 -3.423 1.00 81.69 90 LYS A CA 1
ATOM 722 C C . LYS A 1 90 ? 24.572 0.433 -4.798 1.00 81.69 90 LYS A C 1
ATOM 724 O O . LYS A 1 90 ? 23.750 1.339 -4.953 1.00 81.69 90 LYS A O 1
ATOM 729 N N . VAL A 1 91 ? 25.003 -0.345 -5.788 1.00 84.56 91 VAL A N 1
ATOM 730 C CA . VAL A 1 91 ? 24.471 -0.280 -7.149 1.00 84.56 91 VAL A CA 1
ATOM 731 C C . VAL A 1 91 ? 23.146 -1.035 -7.188 1.00 84.56 91 VAL A C 1
ATOM 733 O O . VAL A 1 91 ? 23.102 -2.221 -6.873 1.00 84.56 91 VAL A O 1
ATOM 736 N N . GLY A 1 92 ? 22.070 -0.333 -7.534 1.00 89.44 92 GLY A N 1
ATOM 737 C CA . GLY A 1 92 ? 20.746 -0.927 -7.700 1.00 89.44 92 GLY A CA 1
ATOM 738 C C . GLY A 1 92 ? 20.535 -1.492 -9.106 1.00 89.44 92 GLY A C 1
ATOM 739 O O . GLY A 1 92 ? 21.356 -1.302 -10.006 1.00 89.44 92 GLY A O 1
ATOM 740 N N . ALA A 1 93 ? 19.383 -2.126 -9.329 1.00 93.75 93 ALA A N 1
ATOM 741 C CA . ALA A 1 93 ? 18.980 -2.622 -10.646 1.00 93.75 93 ALA A CA 1
ATOM 742 C C . ALA A 1 93 ? 18.821 -1.504 -11.702 1.00 93.75 93 ALA A C 1
ATOM 744 O O . ALA A 1 93 ? 18.889 -1.772 -12.898 1.00 93.75 93 ALA A O 1
ATOM 745 N N . TYR A 1 94 ? 18.654 -0.245 -11.277 1.00 94.00 94 TYR A N 1
ATOM 746 C CA . TYR A 1 94 ? 18.581 0.932 -12.152 1.00 94.00 94 TYR A CA 1
ATOM 747 C C . TYR A 1 94 ? 19.755 1.892 -11.883 1.00 94.00 94 TYR A C 1
ATOM 749 O O . TYR A 1 94 ? 19.566 2.975 -11.323 1.00 94.00 94 TYR A O 1
ATOM 757 N N . PRO A 1 95 ? 20.984 1.549 -12.309 1.00 88.88 95 PRO A N 1
ATOM 758 C CA . PRO A 1 95 ? 22.211 2.232 -11.895 1.00 88.88 95 PRO A CA 1
ATOM 759 C C . PRO A 1 95 ? 22.377 3.645 -12.461 1.00 88.88 95 PRO A C 1
ATOM 761 O O . PRO A 1 95 ? 23.215 4.414 -11.992 1.00 88.88 95 PRO A O 1
ATOM 764 N N . ARG A 1 96 ? 21.596 4.001 -13.486 1.00 89.25 96 ARG A N 1
ATOM 765 C CA . ARG A 1 96 ? 21.596 5.346 -14.079 1.00 89.25 96 ARG A CA 1
ATOM 766 C C . ARG A 1 96 ? 20.665 6.314 -13.352 1.00 89.25 96 ARG A C 1
ATOM 768 O O . ARG A 1 96 ? 20.732 7.511 -13.607 1.00 89.25 96 ARG A O 1
ATOM 775 N N . LEU A 1 97 ? 19.801 5.813 -12.468 1.00 89.69 97 LEU A N 1
ATOM 776 C CA . LEU A 1 97 ? 18.922 6.649 -11.664 1.00 89.69 97 LEU A CA 1
ATOM 777 C C . LEU A 1 97 ? 19.655 7.067 -10.392 1.00 89.69 97 LEU A C 1
ATOM 779 O O . LEU A 1 97 ? 19.957 6.247 -9.525 1.00 89.69 97 LEU A O 1
ATOM 783 N N . GLN A 1 98 ? 19.935 8.363 -10.305 1.00 86.94 98 GLN A N 1
ATOM 784 C CA . GLN A 1 98 ? 20.533 9.005 -9.144 1.00 86.94 98 GLN A CA 1
ATOM 785 C C . GLN A 1 98 ? 19.610 10.129 -8.694 1.00 86.94 98 GLN A C 1
ATOM 787 O O . GLN A 1 98 ? 19.167 10.947 -9.502 1.00 86.94 98 GLN A O 1
ATOM 792 N N . PHE A 1 99 ? 19.309 10.159 -7.402 1.00 87.25 99 PHE A N 1
ATOM 793 C CA . PHE A 1 99 ? 18.392 11.130 -6.827 1.00 87.25 99 PHE A CA 1
ATOM 794 C C . PHE A 1 99 ? 19.115 11.942 -5.762 1.00 87.25 99 PHE A C 1
ATOM 796 O O . PHE A 1 99 ? 19.804 11.385 -4.910 1.00 87.25 99 PHE A O 1
ATOM 803 N N . SER A 1 100 ? 18.922 13.262 -5.781 1.00 87.69 100 SER A N 1
ATOM 804 C CA . SER A 1 100 ? 19.222 14.072 -4.603 1.00 87.69 100 SER A CA 1
ATOM 805 C C . SER A 1 100 ? 18.310 13.652 -3.451 1.00 87.69 100 SER A C 1
ATOM 807 O O . SER A 1 100 ? 17.216 13.127 -3.673 1.00 87.69 100 SER A O 1
ATOM 809 N N . GLU A 1 101 ? 18.719 13.920 -2.214 1.00 83.50 101 GLU A N 1
ATOM 810 C CA . GLU A 1 101 ? 17.933 13.549 -1.035 1.00 83.50 101 GLU A CA 1
ATOM 811 C C . GLU A 1 101 ? 16.508 14.127 -1.080 1.00 83.50 101 GLU A C 1
ATOM 813 O O . GLU A 1 101 ? 15.534 13.413 -0.849 1.00 83.50 101 GLU A O 1
ATOM 818 N N . ASN A 1 102 ? 16.364 15.398 -1.469 1.00 83.44 102 ASN A N 1
ATOM 819 C CA . ASN A 1 102 ? 15.051 16.024 -1.623 1.00 83.44 102 ASN A CA 1
ATOM 820 C C . ASN A 1 102 ? 14.200 15.308 -2.689 1.00 83.44 102 ASN A C 1
ATOM 822 O O . ASN A 1 102 ? 13.012 15.057 -2.485 1.00 83.44 102 ASN A O 1
ATOM 826 N N . ARG A 1 103 ? 14.810 14.918 -3.817 1.00 85.81 103 ARG A N 1
ATOM 827 C CA . ARG A 1 103 ? 14.093 14.212 -4.883 1.00 85.81 103 ARG A CA 1
ATOM 828 C C . ARG A 1 103 ? 13.667 12.813 -4.452 1.00 85.81 103 ARG A C 1
ATOM 830 O O . ARG A 1 103 ? 12.537 12.416 -4.724 1.00 85.81 103 ARG A O 1
ATOM 837 N N . TYR A 1 104 ? 14.543 12.100 -3.748 1.00 86.00 104 TYR A N 1
ATOM 838 C CA . TYR A 1 104 ? 14.234 10.808 -3.145 1.00 86.00 104 TYR A CA 1
ATOM 839 C C . TYR A 1 104 ? 13.019 10.913 -2.218 1.00 86.00 104 TYR A C 1
ATOM 841 O O . TYR A 1 104 ? 12.082 10.132 -2.360 1.00 86.00 104 TYR A O 1
ATOM 849 N N . ARG A 1 105 ? 12.983 11.922 -1.334 1.00 80.62 105 ARG A N 1
ATOM 850 C CA . ARG A 1 105 ? 11.847 12.145 -0.426 1.00 80.62 105 ARG A CA 1
ATOM 851 C C . ARG A 1 105 ? 10.545 12.383 -1.185 1.00 80.62 105 ARG A C 1
ATOM 853 O O . ARG A 1 105 ? 9.547 11.751 -0.869 1.00 80.62 105 ARG A O 1
ATOM 860 N N . GLN A 1 106 ? 10.550 13.229 -2.215 1.00 82.56 106 GLN A N 1
ATOM 861 C CA . GLN A 1 106 ? 9.354 13.471 -3.035 1.00 82.56 106 GLN A CA 1
ATOM 862 C C . GLN A 1 106 ? 8.826 12.187 -3.694 1.00 82.56 106 GLN A C 1
ATOM 864 O O . GLN A 1 106 ? 7.622 11.938 -3.680 1.00 82.56 106 GLN A O 1
ATOM 869 N N . LEU A 1 107 ? 9.721 11.366 -4.253 1.00 86.31 107 LEU A N 1
ATOM 870 C CA . LEU A 1 107 ? 9.363 10.088 -4.875 1.00 86.31 107 LEU A CA 1
ATOM 871 C C . LEU A 1 107 ? 8.857 9.072 -3.842 1.00 86.31 107 LEU A C 1
ATOM 873 O O . LEU A 1 107 ? 7.868 8.390 -4.095 1.00 86.31 107 LEU A O 1
ATOM 877 N N . ALA A 1 108 ? 9.485 9.009 -2.666 1.00 83.00 108 ALA A N 1
ATOM 878 C CA . ALA A 1 108 ? 9.034 8.168 -1.563 1.00 83.00 108 ALA A CA 1
ATOM 879 C C . ALA A 1 108 ? 7.641 8.592 -1.065 1.00 83.00 108 ALA A C 1
ATOM 881 O O . ALA A 1 108 ? 6.761 7.742 -0.939 1.00 83.00 108 ALA A O 1
ATOM 882 N N . CYS A 1 109 ? 7.390 9.894 -0.883 1.00 78.69 109 CYS A N 1
ATOM 883 C CA . CYS A 1 109 ? 6.075 10.421 -0.499 1.00 78.69 109 CYS A CA 1
ATOM 884 C C . CYS A 1 109 ? 4.979 10.075 -1.516 1.00 78.69 109 CYS A C 1
ATOM 886 O O . CYS A 1 109 ? 3.832 9.853 -1.134 1.00 78.69 109 CYS A O 1
ATOM 888 N N . PHE A 1 110 ? 5.307 9.993 -2.809 1.00 81.00 110 PHE A N 1
ATOM 889 C CA . PHE A 1 110 ? 4.325 9.635 -3.834 1.00 81.00 110 PHE A CA 1
ATOM 890 C C . PHE A 1 110 ? 3.761 8.215 -3.666 1.00 81.00 110 PHE A C 1
ATOM 892 O O . PHE A 1 110 ? 2.630 7.954 -4.087 1.00 81.00 110 PHE A O 1
ATOM 899 N N . SER A 1 111 ? 4.488 7.317 -2.987 1.00 76.25 111 SER A N 1
ATOM 900 C CA . SER A 1 111 ? 3.987 5.977 -2.645 1.00 76.25 111 SER A CA 1
ATOM 901 C C . SER A 1 111 ? 2.758 5.991 -1.721 1.00 76.25 111 SER A C 1
ATOM 903 O O . SER A 1 111 ? 2.093 4.971 -1.548 1.00 76.25 111 SER A O 1
ATOM 905 N N . PHE A 1 112 ? 2.402 7.153 -1.168 1.00 73.69 112 PHE A N 1
ATOM 906 C CA . PHE A 1 112 ? 1.205 7.364 -0.350 1.00 73.69 112 PHE A CA 1
ATOM 907 C C . PHE A 1 112 ? 0.028 7.961 -1.119 1.00 73.69 112 PHE A C 1
ATOM 909 O O . PHE A 1 112 ? -1.044 8.168 -0.554 1.00 73.69 112 PHE A O 1
ATOM 916 N N . SER A 1 113 ? 0.199 8.234 -2.414 1.00 76.38 113 SER A N 1
ATOM 917 C CA . SER A 1 113 ? -0.918 8.627 -3.267 1.00 76.38 113 SER A CA 1
ATOM 918 C C . SER A 1 113 ? -1.954 7.505 -3.341 1.00 76.38 113 SER A C 1
ATOM 920 O O . SER A 1 113 ? -1.625 6.317 -3.321 1.00 76.38 113 SER A O 1
ATOM 922 N N . SER A 1 114 ? -3.228 7.873 -3.483 1.00 74.31 114 SER A N 1
ATOM 923 C CA . SER A 1 114 ? -4.320 6.897 -3.571 1.00 74.31 114 SER A CA 1
ATOM 924 C C . SER A 1 114 ? -4.154 5.904 -4.724 1.00 74.31 114 SER A C 1
ATOM 926 O O . SER A 1 114 ? -4.567 4.749 -4.619 1.00 74.31 114 SER A O 1
ATOM 928 N N . TYR A 1 115 ? -3.516 6.349 -5.806 1.00 78.44 115 TYR A N 1
ATOM 929 C CA . TYR A 1 115 ? -3.134 5.513 -6.932 1.00 78.44 115 TYR A CA 1
ATOM 930 C C . TYR A 1 115 ? -2.199 4.376 -6.494 1.00 78.44 115 TYR A C 1
ATOM 932 O O . TYR A 1 115 ? -2.462 3.212 -6.795 1.00 78.44 115 TYR A O 1
ATOM 940 N N . PHE A 1 116 ? -1.152 4.697 -5.730 1.00 80.06 116 PHE A N 1
ATOM 941 C CA . PHE A 1 116 ? -0.100 3.750 -5.372 1.00 80.06 116 PHE A CA 1
ATOM 942 C C . PHE A 1 116 ? -0.561 2.699 -4.351 1.00 80.06 116 PHE A C 1
ATOM 944 O O . PHE A 1 116 ? -0.205 1.527 -4.458 1.00 80.06 116 PHE A O 1
ATOM 951 N N . ILE A 1 117 ? -1.416 3.093 -3.403 1.00 81.06 117 ILE A N 1
ATOM 952 C CA . ILE A 1 117 ? -1.902 2.232 -2.309 1.00 81.06 117 ILE A CA 1
ATOM 953 C C . ILE A 1 117 ? -2.610 0.974 -2.832 1.00 81.06 117 ILE A C 1
ATOM 955 O O . ILE A 1 117 ? -2.530 -0.098 -2.236 1.00 81.06 117 ILE A O 1
ATOM 959 N N . ASN A 1 118 ? -3.260 1.054 -3.994 1.00 82.06 118 ASN A N 1
ATOM 960 C CA . ASN A 1 118 ? -3.889 -0.119 -4.605 1.00 82.06 118 ASN A CA 1
ATOM 961 C C . ASN A 1 118 ? -2.901 -1.250 -4.914 1.00 82.06 118 ASN A C 1
ATOM 963 O O . ASN A 1 118 ? -3.292 -2.417 -4.918 1.00 82.06 118 ASN A O 1
ATOM 967 N N . TYR A 1 119 ? -1.639 -0.914 -5.170 1.00 86.69 119 TYR A N 1
ATOM 968 C CA . TYR A 1 119 ? -0.594 -1.891 -5.441 1.00 86.69 119 TYR A CA 1
ATOM 969 C C . TYR A 1 119 ? 0.015 -2.463 -4.159 1.00 86.69 119 TYR A C 1
ATOM 971 O O . TYR A 1 119 ? 0.563 -3.560 -4.197 1.00 86.69 119 TYR A O 1
ATOM 979 N N . THR A 1 120 ? -0.105 -1.770 -3.024 1.00 87.38 120 THR A N 1
ATOM 980 C CA . THR A 1 120 ? 0.540 -2.184 -1.770 1.00 87.38 120 THR A CA 1
ATOM 981 C C . THR A 1 120 ? -0.300 -3.169 -0.963 1.00 87.38 120 THR A C 1
ATOM 983 O O . THR A 1 120 ? 0.253 -4.019 -0.271 1.00 87.38 120 THR A O 1
ATOM 986 N N . LEU A 1 121 ? -1.627 -3.147 -1.133 1.00 88.12 121 LEU A N 1
ATOM 987 C CA . LEU A 1 121 ? -2.574 -4.121 -0.566 1.00 88.12 121 LEU A CA 1
ATOM 988 C C . LEU A 1 121 ? -2.578 -5.452 -1.354 1.00 88.12 121 LEU A C 1
ATOM 990 O O . LEU A 1 121 ? -3.625 -5.939 -1.790 1.00 88.12 121 LEU A O 1
ATOM 994 N N . TYR A 1 122 ? -1.390 -6.006 -1.611 1.00 84.50 122 TYR A N 1
ATOM 995 C CA . TYR A 1 122 ? -1.183 -7.217 -2.414 1.00 84.50 122 TYR A CA 1
ATOM 996 C C . TYR A 1 122 ? -0.777 -8.417 -1.566 1.00 84.50 122 TYR A C 1
ATOM 998 O O . TYR A 1 122 ? -1.432 -9.458 -1.616 1.00 84.50 122 TYR A O 1
ATOM 1006 N N . ASN A 1 123 ? 0.306 -8.257 -0.814 1.00 88.44 123 ASN A N 1
ATOM 1007 C CA . ASN A 1 123 ? 0.813 -9.231 0.135 1.00 88.44 123 ASN A CA 1
ATOM 1008 C C . ASN A 1 123 ? 1.466 -8.489 1.307 1.00 88.44 123 ASN A C 1
ATOM 1010 O O . ASN A 1 123 ? 1.767 -7.296 1.212 1.00 88.44 123 ASN A O 1
ATOM 1014 N N . ASP A 1 124 ? 1.694 -9.204 2.407 1.00 91.12 124 ASP A N 1
ATOM 1015 C CA . ASP A 1 124 ? 2.182 -8.581 3.636 1.00 91.12 124 ASP A CA 1
ATOM 1016 C C . ASP A 1 124 ? 3.590 -8.011 3.498 1.00 91.12 124 ASP A C 1
ATOM 1018 O O . ASP A 1 124 ? 3.870 -6.984 4.099 1.00 91.12 124 ASP A O 1
ATOM 1022 N N . ALA A 1 125 ? 4.463 -8.602 2.681 1.00 89.62 125 ALA A N 1
ATOM 1023 C CA . ALA A 1 125 ? 5.811 -8.075 2.483 1.00 89.62 125 ALA A CA 1
ATOM 1024 C C . ALA A 1 125 ? 5.777 -6.687 1.820 1.00 89.62 125 ALA A C 1
ATOM 1026 O O . ALA A 1 125 ? 6.366 -5.738 2.336 1.00 89.62 125 ALA A O 1
ATOM 1027 N N . VAL A 1 126 ? 5.026 -6.542 0.725 1.00 90.88 126 VAL A N 1
ATOM 1028 C CA . VAL A 1 126 ? 4.846 -5.262 0.024 1.00 90.88 126 VAL A CA 1
ATOM 1029 C C . VAL A 1 126 ? 4.134 -4.249 0.919 1.00 90.88 126 VAL A C 1
ATOM 1031 O O . VAL A 1 126 ? 4.558 -3.094 1.009 1.00 90.88 126 VAL A O 1
ATOM 1034 N N . PHE A 1 127 ? 3.073 -4.680 1.604 1.00 90.69 127 PHE A N 1
ATOM 1035 C CA . PHE A 1 127 ? 2.343 -3.837 2.543 1.00 90.69 127 PHE A CA 1
ATOM 1036 C C . PHE A 1 127 ? 3.262 -3.317 3.653 1.00 90.69 127 PHE A C 1
ATOM 1038 O O . PHE A 1 127 ? 3.262 -2.123 3.942 1.00 90.69 127 PHE A O 1
ATOM 1045 N N . MET A 1 128 ? 4.110 -4.174 4.224 1.00 88.69 128 MET A N 1
ATOM 1046 C CA . MET A 1 128 ? 5.045 -3.768 5.268 1.00 88.69 128 MET A CA 1
ATOM 1047 C C . MET A 1 128 ? 6.126 -2.821 4.751 1.00 88.69 128 MET A C 1
ATOM 1049 O O . MET A 1 128 ? 6.434 -1.860 5.449 1.00 88.69 128 MET A O 1
ATOM 1053 N N . VAL A 1 129 ? 6.655 -3.001 3.534 1.00 88.25 129 VAL A N 1
ATOM 1054 C CA . VAL A 1 129 ? 7.576 -2.009 2.940 1.00 88.25 129 VAL A CA 1
ATOM 1055 C C . VAL A 1 129 ? 6.896 -0.646 2.806 1.00 88.25 129 VAL A C 1
ATOM 1057 O O . VAL A 1 129 ? 7.516 0.381 3.080 1.00 88.25 129 VAL A O 1
ATOM 1060 N N . TRP A 1 130 ? 5.610 -0.627 2.455 1.00 87.50 130 TRP A N 1
ATOM 1061 C CA . TRP A 1 130 ? 4.825 0.602 2.388 1.00 87.50 130 TRP A CA 1
ATOM 1062 C C . TRP A 1 130 ? 4.581 1.261 3.740 1.00 87.50 130 TRP A C 1
ATOM 1064 O O . TRP A 1 130 ? 4.734 2.473 3.851 1.00 87.50 130 TRP A O 1
ATOM 1074 N N . ILE A 1 131 ? 4.285 0.491 4.786 1.00 84.81 131 ILE A N 1
ATOM 1075 C CA . ILE A 1 131 ? 4.223 1.034 6.149 1.00 84.81 131 ILE A CA 1
ATOM 1076 C C . ILE A 1 131 ? 5.595 1.576 6.575 1.00 84.81 131 ILE A C 1
ATOM 1078 O O . ILE A 1 131 ? 5.697 2.661 7.148 1.00 84.81 131 ILE A O 1
ATOM 1082 N N . MET A 1 132 ? 6.668 0.848 6.264 1.00 80.88 132 MET A N 1
ATOM 1083 C CA . MET A 1 132 ? 8.022 1.193 6.690 1.00 80.88 132 MET A CA 1
ATOM 1084 C C . MET A 1 132 ? 8.615 2.398 5.958 1.00 80.88 132 MET A C 1
ATOM 1086 O O . MET A 1 132 ? 9.453 3.100 6.534 1.00 80.88 132 MET A O 1
ATOM 1090 N N . SER A 1 133 ? 8.178 2.678 4.725 1.00 78.06 133 SER A N 1
ATOM 1091 C CA . SER A 1 133 ? 8.664 3.819 3.938 1.00 78.06 133 SER A CA 1
ATOM 1092 C C . SER A 1 133 ? 8.384 5.168 4.615 1.00 78.06 133 SER A C 1
ATOM 1094 O O . SER A 1 133 ? 9.070 6.152 4.333 1.00 78.06 133 SER A O 1
ATOM 1096 N N . PHE A 1 134 ? 7.469 5.195 5.588 1.00 71.62 134 PHE A N 1
ATOM 1097 C CA . PHE A 1 134 ? 7.183 6.338 6.450 1.00 71.62 134 PHE A CA 1
ATOM 1098 C C . PHE A 1 134 ? 8.419 6.900 7.180 1.00 71.62 134 PHE A C 1
ATOM 1100 O O . PHE A 1 134 ? 8.536 8.118 7.359 1.00 71.62 134 PHE A O 1
ATOM 1107 N N . ARG A 1 135 ? 9.409 6.046 7.501 1.00 72.75 135 ARG A N 1
ATOM 1108 C CA . ARG A 1 135 ? 10.707 6.469 8.075 1.00 72.75 135 ARG A CA 1
ATOM 1109 C C . ARG A 1 135 ? 11.395 7.566 7.272 1.00 72.75 135 ARG A C 1
ATOM 1111 O O . ARG A 1 135 ? 12.150 8.351 7.839 1.00 72.75 135 ARG A O 1
ATOM 1118 N N . TYR A 1 136 ? 11.129 7.636 5.972 1.00 65.38 136 TYR A N 1
ATOM 1119 C CA . TYR A 1 136 ? 11.777 8.570 5.060 1.00 65.38 136 TYR A CA 1
ATOM 1120 C C . TYR A 1 136 ? 10.990 9.863 4.824 1.00 65.38 136 TYR A C 1
ATOM 1122 O O . TYR A 1 136 ? 11.541 10.809 4.261 1.00 65.38 136 TYR A O 1
ATOM 1130 N N . THR A 1 137 ? 9.725 9.929 5.243 1.00 58.94 137 THR A N 1
ATOM 1131 C CA . THR A 1 137 ? 8.822 11.049 4.929 1.00 58.94 137 THR A CA 1
ATOM 1132 C C . THR A 1 137 ? 8.495 11.912 6.138 1.00 58.94 137 THR A C 1
ATOM 1134 O O . THR A 1 137 ? 8.217 13.097 5.979 1.00 58.94 137 THR A O 1
ATOM 1137 N N . CYS A 1 138 ? 8.619 11.363 7.347 1.00 54.22 138 CYS A N 1
ATOM 1138 C CA . CYS A 1 138 ? 8.474 12.105 8.595 1.00 54.22 138 CYS A CA 1
ATOM 1139 C C . CYS A 1 138 ? 9.825 12.237 9.294 1.00 54.22 138 CYS A C 1
ATOM 1141 O O . CYS A 1 138 ? 10.186 11.432 10.151 1.00 54.22 138 CYS A O 1
ATOM 1143 N N . MET A 1 139 ? 10.601 13.255 8.912 1.00 50.62 139 MET A N 1
ATOM 1144 C CA . MET A 1 139 ? 11.839 13.577 9.618 1.00 50.62 139 MET A CA 1
ATOM 1145 C C . MET A 1 139 ? 11.591 14.534 10.788 1.00 50.62 139 MET A C 1
ATOM 1147 O O . MET A 1 139 ? 11.315 15.717 10.612 1.00 50.62 139 MET A O 1
ATOM 1151 N N . LYS A 1 140 ? 11.792 13.960 11.976 1.00 48.62 140 LYS A N 1
ATOM 1152 C CA . LYS A 1 140 ? 12.259 14.495 13.266 1.00 48.62 140 LYS A CA 1
ATOM 1153 C C . LYS A 1 140 ? 11.584 15.701 13.932 1.00 48.62 140 LYS A C 1
ATOM 1155 O O . LYS A 1 140 ? 11.502 15.640 15.151 1.00 48.62 140 LYS A O 1
ATOM 1160 N N . ASN A 1 141 ? 11.096 16.730 13.238 1.00 47.97 141 ASN A N 1
ATOM 1161 C CA . ASN A 1 141 ? 10.705 17.980 13.922 1.00 47.97 141 ASN A CA 1
ATOM 1162 C C . ASN A 1 141 ? 9.335 18.562 13.546 1.00 47.97 141 ASN A C 1
ATOM 1164 O O . ASN A 1 141 ? 8.844 19.417 14.273 1.00 47.97 141 ASN A O 1
ATOM 1168 N N . GLU A 1 142 ? 8.695 18.105 12.471 1.00 49.41 142 GLU A N 1
ATOM 1169 C CA . GLU A 1 142 ? 7.365 18.585 12.078 1.00 49.41 142 GLU A CA 1
ATOM 1170 C C . GLU A 1 142 ? 6.508 17.389 11.692 1.00 49.41 142 GLU A C 1
ATOM 1172 O O . GLU A 1 142 ? 6.508 16.897 10.562 1.00 49.41 142 GLU A O 1
ATOM 1177 N N . PHE A 1 143 ? 5.819 16.858 12.694 1.00 46.94 143 PHE A N 1
ATOM 1178 C CA . PHE A 1 143 ? 4.796 15.865 12.466 1.00 46.94 143 PHE A CA 1
ATOM 1179 C C . PHE A 1 143 ? 3.573 16.567 11.887 1.00 46.94 143 PHE A C 1
ATOM 1181 O O . PHE A 1 143 ? 2.840 17.240 12.604 1.00 46.94 143 PHE A O 1
ATOM 1188 N N . VAL A 1 144 ? 3.347 16.419 10.584 1.00 52.44 144 VAL A N 1
ATOM 1189 C CA . VAL A 1 144 ? 2.029 16.704 10.023 1.00 52.44 144 VAL A CA 1
ATOM 1190 C C . VAL A 1 144 ? 1.292 15.372 9.967 1.00 52.44 144 VAL A C 1
ATOM 1192 O O . VAL A 1 144 ? 1.499 14.576 9.050 1.00 52.44 144 VAL A O 1
ATOM 1195 N N . THR A 1 145 ? 0.451 15.118 10.974 1.00 52.31 145 THR A N 1
ATOM 1196 C CA . THR A 1 145 ? -0.471 13.964 11.058 1.00 52.31 145 THR A CA 1
ATOM 1197 C C . THR A 1 145 ? -1.193 13.700 9.733 1.00 52.31 145 THR A C 1
ATOM 1199 O O . THR A 1 145 ? -1.449 12.551 9.393 1.00 52.31 145 THR A O 1
ATOM 1202 N N . SER A 1 146 ? -1.468 14.743 8.939 1.00 52.03 146 SER A N 1
ATOM 1203 C CA . SER A 1 146 ? -2.137 14.646 7.636 1.00 52.03 146 SER A CA 1
ATOM 1204 C C . SER A 1 146 ? -1.357 13.887 6.556 1.00 52.03 146 SER A C 1
ATOM 1206 O O . SER A 1 146 ? -1.919 13.613 5.498 1.00 52.03 146 SER A O 1
ATOM 1208 N N . CYS A 1 147 ? -0.080 13.570 6.781 1.00 52.75 147 CYS A N 1
ATOM 1209 C CA . CYS A 1 147 ? 0.762 12.842 5.832 1.00 52.75 147 CYS A CA 1
ATOM 1210 C C . CYS A 1 147 ? 0.869 11.340 6.142 1.00 52.75 147 CYS A C 1
ATOM 1212 O O . CYS A 1 147 ? 1.615 10.640 5.453 1.00 52.75 147 CYS A O 1
ATOM 1214 N N . TYR A 1 148 ? 0.148 10.821 7.148 1.00 64.88 148 TYR A N 1
ATOM 1215 C CA . TYR A 1 148 ? 0.125 9.383 7.397 1.00 64.88 148 TYR A CA 1
ATOM 1216 C C . TYR A 1 148 ? -0.678 8.660 6.301 1.00 64.88 148 TYR A C 1
ATOM 1218 O O . TYR A 1 148 ? -1.822 9.014 6.011 1.00 64.88 148 TYR A O 1
ATOM 1226 N N . PRO A 1 149 ? -0.154 7.582 5.704 1.00 62.06 149 PRO A N 1
ATOM 1227 C CA . PRO A 1 149 ? -0.897 6.835 4.687 1.00 62.06 149 PRO A CA 1
ATOM 1228 C C . PRO A 1 149 ? -2.115 6.122 5.290 1.00 62.06 149 PRO A C 1
ATOM 1230 O O . PRO A 1 149 ? -3.142 5.959 4.638 1.00 62.06 149 PRO A O 1
ATOM 1233 N N . LEU A 1 150 ? -2.005 5.767 6.575 1.00 67.81 150 LEU A N 1
ATOM 1234 C CA . LEU A 1 150 ? -3.070 5.215 7.413 1.00 67.81 150 LEU A CA 1
ATOM 1235 C C . LEU A 1 150 ? -4.051 6.277 7.944 1.00 67.81 150 LEU A C 1
ATOM 1237 O O . LEU A 1 150 ? -4.989 5.954 8.667 1.00 67.81 150 LEU A O 1
ATOM 1241 N N . THR A 1 151 ? -3.846 7.549 7.600 1.00 69.31 151 THR A N 1
ATOM 1242 C CA . THR A 1 151 ? -4.782 8.643 7.876 1.00 69.31 151 THR A CA 1
ATOM 1243 C C . THR A 1 151 ? -5.450 9.160 6.595 1.00 69.31 151 THR A C 1
ATOM 1245 O O . THR A 1 151 ? -6.218 10.121 6.642 1.00 69.31 151 THR A O 1
ATOM 1248 N N . VAL A 1 152 ? -5.200 8.519 5.441 1.00 67.88 152 VAL A N 1
ATOM 1249 C CA . VAL A 1 152 ? -5.828 8.861 4.156 1.00 67.88 152 VAL A CA 1
ATOM 1250 C C . VAL A 1 152 ? -7.260 8.322 4.130 1.00 67.88 152 VAL A C 1
ATOM 1252 O O . VAL A 1 152 ? -7.526 7.172 3.771 1.00 67.88 152 VAL A O 1
ATOM 1255 N N . ASN A 1 153 ? -8.203 9.192 4.486 1.00 67.00 153 ASN A N 1
ATOM 1256 C CA . ASN A 1 153 ? -9.606 8.855 4.734 1.00 67.00 153 ASN A CA 1
ATOM 1257 C C . ASN A 1 153 ? -10.273 7.959 3.668 1.00 67.00 153 ASN A C 1
ATOM 1259 O O . ASN A 1 153 ? -10.902 6.969 4.024 1.00 67.00 153 ASN A O 1
ATOM 1263 N N . LYS A 1 154 ? -10.078 8.226 2.369 1.00 71.19 154 LYS A N 1
ATOM 1264 C CA . LYS A 1 154 ? -10.711 7.476 1.264 1.00 71.19 154 LYS A CA 1
ATOM 1265 C C . LYS A 1 154 ? -10.269 6.014 1.152 1.00 71.19 154 LYS A C 1
ATOM 1267 O O . LYS A 1 154 ? -10.925 5.239 0.460 1.00 71.19 154 LYS A O 1
ATOM 1272 N N . LEU A 1 155 ? -9.147 5.636 1.762 1.00 79.31 155 LEU A N 1
ATOM 1273 C CA . LEU A 1 155 ? -8.576 4.290 1.645 1.00 79.31 155 LEU A CA 1
ATOM 1274 C C . LEU A 1 155 ? -8.473 3.559 2.978 1.00 79.31 155 LEU A C 1
ATOM 1276 O O . LEU A 1 155 ? -8.306 2.339 2.976 1.00 79.31 155 LEU A O 1
ATOM 1280 N N . ASN A 1 156 ? -8.654 4.266 4.094 1.00 84.56 156 ASN A N 1
ATOM 1281 C CA . ASN A 1 156 ? -8.555 3.694 5.430 1.00 84.56 156 ASN A CA 1
ATOM 1282 C C . ASN A 1 156 ? -9.501 2.514 5.660 1.00 84.56 156 ASN A C 1
ATOM 1284 O O . ASN A 1 156 ? -9.085 1.553 6.297 1.00 84.56 156 ASN A O 1
ATOM 1288 N N . ARG A 1 157 ? -10.704 2.505 5.066 1.00 86.81 157 ARG A N 1
ATOM 1289 C CA . ARG A 1 157 ? -11.589 1.329 5.120 1.00 86.81 157 ARG A CA 1
ATOM 1290 C C . ARG A 1 157 ? -10.927 0.086 4.520 1.00 86.81 157 ARG A C 1
ATOM 1292 O O . ARG A 1 157 ? -10.839 -0.945 5.174 1.00 86.81 157 ARG A O 1
ATOM 1299 N N . ARG A 1 158 ? -10.396 0.194 3.297 1.00 88.62 158 ARG A N 1
ATOM 1300 C CA . ARG A 1 158 ? -9.730 -0.925 2.604 1.00 88.62 158 ARG A CA 1
ATOM 1301 C C . ARG A 1 158 ? -8.442 -1.352 3.298 1.00 88.62 158 ARG A C 1
ATOM 1303 O O . ARG A 1 158 ? -8.132 -2.537 3.329 1.00 88.62 158 ARG A O 1
ATOM 1310 N N . ILE A 1 159 ? -7.695 -0.397 3.848 1.00 90.31 159 ILE A N 1
ATOM 1311 C CA . ILE A 1 159 ? -6.489 -0.690 4.625 1.00 90.31 159 ILE A CA 1
ATOM 1312 C C . ILE A 1 159 ? -6.858 -1.424 5.921 1.00 90.31 159 ILE A C 1
ATOM 1314 O O . ILE A 1 159 ? -6.247 -2.440 6.228 1.00 90.31 159 ILE A O 1
ATOM 1318 N N . CYS A 1 160 ? -7.885 -0.965 6.640 1.00 92.00 160 CYS A N 1
ATOM 1319 C CA . CYS A 1 160 ? -8.400 -1.617 7.843 1.00 92.00 160 CYS A CA 1
ATOM 1320 C C . CYS A 1 160 ? -8.845 -3.056 7.540 1.00 92.00 160 CYS A C 1
ATOM 1322 O O . CYS A 1 160 ? -8.367 -3.992 8.177 1.00 92.00 160 CYS A O 1
ATOM 1324 N N . GLN A 1 161 ? -9.642 -3.252 6.485 1.00 92.56 161 GLN A N 1
ATOM 1325 C CA . GLN A 1 161 ? -10.028 -4.583 6.008 1.00 92.56 161 GLN A CA 1
ATOM 1326 C C . GLN A 1 161 ? -8.812 -5.462 5.695 1.00 92.56 161 GLN A C 1
ATOM 1328 O O . GLN A 1 161 ? -8.809 -6.641 6.030 1.00 92.56 161 GLN A O 1
ATOM 1333 N N . TYR A 1 162 ? -7.757 -4.906 5.089 1.00 93.94 162 TYR A N 1
ATOM 1334 C CA . TYR A 1 162 ? -6.533 -5.651 4.795 1.00 93.94 162 TYR A CA 1
ATOM 1335 C C . TYR A 1 162 ? -5.758 -6.054 6.061 1.00 93.94 162 TYR A C 1
ATOM 1337 O O . TYR A 1 162 ? -5.280 -7.189 6.139 1.00 93.94 162 TYR A O 1
ATOM 1345 N N . ILE A 1 163 ? -5.638 -5.146 7.037 1.00 95.12 163 ILE A N 1
ATOM 1346 C CA . ILE A 1 163 ? -4.947 -5.375 8.318 1.00 95.12 163 ILE A CA 1
ATOM 1347 C C . ILE A 1 163 ? -5.639 -6.495 9.101 1.00 95.12 163 ILE A C 1
ATOM 1349 O O . ILE A 1 163 ? -4.967 -7.403 9.585 1.00 95.12 163 ILE A O 1
ATOM 1353 N N . PHE A 1 164 ? -6.971 -6.468 9.167 1.00 96.19 164 PHE A N 1
ATOM 1354 C CA . PHE A 1 164 ? -7.769 -7.390 9.980 1.00 96.19 164 PHE A CA 1
ATOM 1355 C C . PHE A 1 164 ? -8.391 -8.548 9.190 1.00 96.19 164 PHE A C 1
ATOM 1357 O O . PHE A 1 164 ? -9.254 -9.255 9.708 1.00 96.19 164 PHE A O 1
ATOM 1364 N N . ARG A 1 165 ? -7.955 -8.791 7.947 1.00 95.25 165 ARG A N 1
ATOM 1365 C CA . ARG A 1 165 ? -8.551 -9.801 7.047 1.00 95.25 165 ARG A CA 1
ATOM 1366 C C . ARG A 1 165 ? -8.577 -11.228 7.606 1.00 95.25 165 ARG A C 1
ATOM 1368 O O . ARG A 1 165 ? -9.390 -12.033 7.171 1.00 95.25 165 ARG A O 1
ATOM 1375 N N . ASN A 1 166 ? -7.679 -11.543 8.542 1.00 95.19 166 ASN A N 1
ATOM 1376 C CA . ASN A 1 166 ? -7.594 -12.855 9.190 1.00 95.19 166 ASN A CA 1
ATOM 1377 C C . ASN A 1 166 ? -8.401 -12.928 10.500 1.00 95.19 166 ASN A C 1
ATOM 1379 O O . ASN A 1 166 ? -8.393 -13.961 11.160 1.00 95.19 166 ASN A O 1
ATOM 1383 N N . GLY A 1 167 ? -9.079 -11.845 10.895 1.00 95.62 167 GLY A N 1
ATOM 1384 C CA . GLY A 1 167 ? -9.817 -11.773 12.155 1.00 95.62 167 GLY A CA 1
ATOM 1385 C C . GLY A 1 167 ? -8.932 -11.654 13.401 1.00 95.62 167 GLY A C 1
ATOM 1386 O O . GLY A 1 167 ? -9.407 -11.946 14.494 1.00 95.62 167 GLY A O 1
ATOM 1387 N N . ASP A 1 168 ? -7.668 -11.242 13.254 1.00 96.56 168 ASP A N 1
ATOM 1388 C CA . ASP A 1 168 ? -6.684 -11.146 14.338 1.00 96.56 168 ASP A CA 1
ATOM 1389 C C . ASP A 1 168 ? -5.936 -9.794 14.351 1.00 96.56 168 ASP A C 1
ATOM 1391 O O . ASP A 1 168 ? -6.020 -9.008 13.410 1.00 96.56 168 ASP A O 1
ATOM 1395 N N . MET A 1 169 ? -5.193 -9.529 15.433 1.00 96.75 169 MET A N 1
ATOM 1396 C CA . MET A 1 169 ? -4.385 -8.311 15.630 1.00 96.75 169 MET A CA 1
ATOM 1397 C C . MET A 1 169 ? -2.942 -8.449 15.100 1.00 96.75 169 MET A C 1
ATOM 1399 O O . MET A 1 169 ? -2.069 -7.651 15.441 1.00 96.75 169 MET A O 1
ATOM 1403 N N . LYS A 1 170 ? -2.612 -9.488 14.317 1.00 96.25 170 LYS A N 1
ATOM 1404 C CA . LYS A 1 170 ? -1.210 -9.814 14.000 1.00 96.25 170 LYS A CA 1
ATOM 1405 C C . LYS A 1 170 ? -0.517 -8.692 13.231 1.00 96.25 170 LYS A C 1
ATOM 1407 O O . LYS A 1 170 ? 0.611 -8.339 13.569 1.00 96.25 170 LYS A O 1
ATOM 1412 N N . LEU A 1 171 ? -1.169 -8.138 12.207 1.00 94.44 171 LEU A N 1
ATOM 1413 C CA . LEU A 1 171 ? -0.591 -7.050 11.414 1.00 94.44 171 LEU A CA 1
ATOM 1414 C C . LEU A 1 171 ? -0.586 -5.719 12.163 1.00 94.44 171 LEU A C 1
ATOM 1416 O O . LEU A 1 171 ? 0.428 -5.030 12.107 1.00 94.44 171 LEU A O 1
ATOM 1420 N N . SER A 1 172 ? -1.654 -5.379 12.893 1.00 95.06 172 SER A N 1
ATOM 1421 C CA . SER A 1 172 ? -1.680 -4.157 13.710 1.00 95.06 172 SER A CA 1
ATOM 1422 C C . SER A 1 172 ? -0.551 -4.168 14.741 1.00 95.06 172 SER A C 1
ATOM 1424 O O . SER A 1 172 ? 0.234 -3.232 14.774 1.00 95.06 172 SER A O 1
ATOM 1426 N N . ASN A 1 173 ? -0.332 -5.289 15.438 1.00 95.81 173 ASN A N 1
ATOM 1427 C CA . ASN A 1 173 ? 0.756 -5.417 16.413 1.00 95.81 173 ASN A CA 1
ATOM 1428 C C . ASN A 1 173 ? 2.152 -5.223 15.785 1.00 95.81 173 ASN A C 1
ATOM 1430 O O . ASN A 1 173 ? 3.064 -4.697 16.425 1.00 95.81 173 ASN A O 1
ATOM 1434 N N . ILE A 1 174 ? 2.349 -5.662 14.534 1.00 94.50 174 ILE A N 1
ATOM 1435 C CA . ILE A 1 174 ? 3.604 -5.428 13.801 1.00 94.50 174 ILE A CA 1
ATOM 1436 C C . ILE A 1 174 ? 3.761 -3.935 13.478 1.00 94.50 174 ILE A C 1
ATOM 1438 O O . ILE A 1 174 ? 4.865 -3.399 13.611 1.00 94.50 174 ILE A O 1
ATOM 1442 N N . ILE A 1 175 ? 2.678 -3.265 13.071 1.00 92.25 175 ILE A N 1
ATOM 1443 C CA . ILE A 1 175 ? 2.658 -1.820 12.807 1.00 92.25 175 ILE A CA 1
ATOM 1444 C C . ILE A 1 175 ? 2.973 -1.043 14.093 1.00 92.25 175 ILE A C 1
ATOM 1446 O O . ILE A 1 175 ? 3.854 -0.185 14.073 1.00 92.25 175 ILE A O 1
ATOM 1450 N N . ASP A 1 176 ? 2.341 -1.390 15.214 1.00 91.62 176 ASP A N 1
ATOM 1451 C CA . ASP A 1 176 ? 2.546 -0.729 16.509 1.00 91.62 176 ASP A CA 1
ATOM 1452 C C . ASP A 1 176 ? 3.998 -0.841 16.968 1.00 91.62 176 ASP A C 1
ATOM 1454 O O . ASP A 1 176 ? 4.620 0.154 17.346 1.00 91.62 176 ASP A O 1
ATOM 1458 N N . LYS A 1 177 ? 4.584 -2.041 16.853 1.00 92.19 177 LYS A N 1
ATOM 1459 C CA . LYS A 1 177 ? 6.002 -2.260 17.158 1.00 92.19 177 LYS A CA 1
ATOM 1460 C C . LYS A 1 177 ? 6.904 -1.399 16.275 1.00 92.19 177 LYS A C 1
ATOM 1462 O O . LYS A 1 177 ? 7.832 -0.768 16.771 1.00 92.19 177 LYS A O 1
ATOM 1467 N N . PHE A 1 178 ? 6.626 -1.346 14.974 1.00 89.25 178 PHE A N 1
ATOM 1468 C CA . PHE A 1 178 ? 7.389 -0.500 14.063 1.00 89.25 178 PHE A CA 1
ATOM 1469 C C . PHE A 1 178 ? 7.310 0.985 14.450 1.00 89.25 178 PHE A C 1
ATOM 1471 O O . PHE A 1 178 ? 8.338 1.665 14.401 1.00 89.25 178 PHE A O 1
ATOM 1478 N N . ILE A 1 179 ? 6.127 1.480 14.830 1.00 86.19 179 ILE A N 1
ATOM 1479 C CA . ILE A 1 179 ? 5.922 2.870 15.258 1.00 86.19 179 ILE A CA 1
ATOM 1480 C C . ILE A 1 179 ? 6.697 3.145 16.544 1.00 86.19 179 ILE A C 1
ATOM 1482 O O . ILE A 1 179 ? 7.408 4.145 16.605 1.00 86.19 179 ILE A O 1
ATOM 1486 N N . ALA A 1 180 ? 6.620 2.251 17.531 1.00 88.81 180 ALA A N 1
ATOM 1487 C CA . ALA A 1 180 ? 7.369 2.370 18.779 1.00 88.81 180 ALA A CA 1
ATOM 1488 C C . ALA A 1 180 ? 8.888 2.438 18.533 1.00 88.81 180 ALA A C 1
ATOM 1490 O O . ALA A 1 180 ? 9.569 3.289 19.105 1.00 88.81 180 ALA A O 1
ATOM 1491 N N . ASP A 1 181 ? 9.406 1.600 17.629 1.00 87.06 181 ASP A N 1
ATOM 1492 C CA . ASP A 1 181 ? 10.830 1.561 17.281 1.00 87.06 181 ASP A CA 1
ATOM 1493 C C . ASP A 1 181 ? 11.281 2.795 16.477 1.00 87.06 181 ASP A C 1
ATOM 1495 O O . ASP A 1 181 ? 12.430 3.229 16.572 1.00 87.06 181 ASP A O 1
ATOM 1499 N N . ALA A 1 182 ? 10.412 3.334 15.619 1.00 81.69 182 ALA A N 1
ATOM 1500 C CA . ALA A 1 182 ? 10.748 4.430 14.711 1.00 81.69 182 ALA A CA 1
ATOM 1501 C C . ALA A 1 182 ? 10.516 5.824 15.322 1.00 81.69 182 ALA A C 1
ATOM 1503 O O . ALA A 1 182 ? 11.266 6.754 15.020 1.00 81.69 182 ALA A O 1
ATOM 1504 N N . TYR A 1 183 ? 9.492 5.961 16.169 1.00 80.62 183 TYR A N 1
ATOM 1505 C CA . TYR A 1 183 ? 8.978 7.224 16.710 1.00 80.62 183 TYR A CA 1
ATOM 1506 C C . TYR A 1 183 ? 8.624 7.098 18.200 1.00 80.62 183 TYR A C 1
ATOM 1508 O O . TYR A 1 183 ? 7.482 7.351 18.591 1.00 80.62 183 TYR A O 1
ATOM 1516 N N . PRO A 1 184 ? 9.585 6.736 19.070 1.00 84.44 184 PRO A N 1
ATOM 1517 C CA . PRO A 1 184 ? 9.302 6.468 20.481 1.00 84.44 184 PRO A CA 1
ATOM 1518 C C . PRO A 1 184 ? 8.694 7.671 21.218 1.00 84.44 184 PRO A C 1
ATOM 1520 O O . PRO A 1 184 ? 7.925 7.492 22.153 1.00 84.44 184 PRO A O 1
ATOM 1523 N N . ALA A 1 185 ? 8.997 8.901 20.789 1.00 83.50 185 ALA A N 1
ATOM 1524 C CA . ALA A 1 185 ? 8.460 10.117 21.402 1.00 83.50 185 ALA A CA 1
ATOM 1525 C C . ALA A 1 185 ? 6.999 10.421 21.011 1.00 83.50 185 ALA A C 1
ATOM 1527 O O . ALA A 1 185 ? 6.350 11.208 21.692 1.00 83.50 185 ALA A O 1
ATOM 1528 N N . GLN A 1 186 ? 6.488 9.828 19.927 1.00 79.00 186 GLN A N 1
ATOM 1529 C CA . GLN A 1 186 ? 5.135 10.066 19.405 1.00 79.00 186 GLN A CA 1
ATOM 1530 C C . GLN A 1 186 ? 4.259 8.808 19.427 1.00 79.00 186 GLN A C 1
ATOM 1532 O O . GLN A 1 186 ? 3.124 8.851 18.958 1.00 79.00 186 GLN A O 1
ATOM 1537 N N . VAL A 1 187 ? 4.775 7.691 19.950 1.00 84.88 187 VAL A N 1
ATOM 1538 C CA . VAL A 1 187 ? 4.116 6.381 19.886 1.00 84.88 187 VAL A CA 1
ATOM 1539 C C . VAL A 1 187 ? 2.670 6.439 20.372 1.00 84.88 187 VAL A C 1
ATOM 1541 O O . VAL A 1 187 ? 1.785 5.996 19.646 1.00 84.88 187 VAL A O 1
ATOM 1544 N N . ASP A 1 188 ? 2.412 7.068 21.521 1.00 84.56 188 ASP A N 1
ATOM 1545 C CA . ASP A 1 188 ? 1.067 7.192 22.087 1.00 84.56 188 ASP A CA 1
ATOM 1546 C C . ASP A 1 188 ? 0.127 7.964 21.155 1.00 84.56 188 ASP A C 1
ATOM 1548 O O . ASP A 1 188 ? -0.996 7.541 20.911 1.00 84.56 188 ASP A O 1
ATOM 1552 N N . GLU A 1 189 ? 0.567 9.097 20.605 1.00 80.94 189 GLU A N 1
ATOM 1553 C CA . GLU A 1 189 ? -0.271 9.913 19.724 1.00 80.94 189 GLU A CA 1
ATOM 1554 C C . GLU A 1 189 ? -0.635 9.153 18.446 1.00 80.94 189 GLU A C 1
ATOM 1556 O O . GLU A 1 189 ? -1.812 9.053 18.092 1.00 80.94 189 GLU A O 1
ATOM 1561 N N . VAL A 1 190 ? 0.368 8.582 17.775 1.00 82.25 190 VAL A N 1
ATOM 1562 C CA . VAL A 1 190 ? 0.164 7.885 16.502 1.00 82.25 190 VAL A CA 1
ATOM 1563 C C . VAL A 1 190 ? -0.694 6.644 16.698 1.00 82.25 190 VAL A C 1
ATOM 1565 O O . VAL A 1 190 ? -1.687 6.470 15.994 1.00 82.25 190 VAL A O 1
ATOM 1568 N N . THR A 1 191 ? -0.335 5.783 17.649 1.00 87.06 191 THR A N 1
ATOM 1569 C CA . THR A 1 191 ? -1.038 4.510 17.846 1.00 87.06 191 THR A CA 1
ATOM 1570 C C . THR A 1 191 ? -2.485 4.737 18.278 1.00 87.06 191 THR A C 1
ATOM 1572 O O . THR A 1 191 ? -3.382 4.141 17.687 1.00 87.06 191 THR A O 1
ATOM 1575 N N . HIS A 1 192 ? -2.769 5.674 19.192 1.00 87.94 192 HIS A N 1
ATOM 1576 C CA . HIS A 1 192 ? -4.154 5.985 19.566 1.00 87.94 192 HIS A CA 1
ATOM 1577 C C . HIS A 1 192 ? -4.993 6.485 18.378 1.00 87.94 192 HIS A C 1
ATOM 1579 O O . HIS A 1 192 ? -6.149 6.079 18.242 1.00 87.94 192 HIS A O 1
ATOM 1585 N N . ILE A 1 193 ? -4.431 7.319 17.492 1.00 86.06 193 ILE A N 1
ATOM 1586 C CA . ILE A 1 193 ? -5.127 7.762 16.271 1.00 86.06 193 ILE A CA 1
ATOM 1587 C C . ILE A 1 193 ? -5.402 6.577 15.337 1.00 86.06 193 ILE A C 1
ATOM 1589 O O . ILE A 1 193 ? -6.510 6.460 14.812 1.00 86.06 193 ILE A O 1
ATOM 1593 N N . LEU A 1 194 ? -4.431 5.682 15.134 1.00 88.88 194 LEU A N 1
ATOM 1594 C CA . LEU A 1 194 ? -4.609 4.508 14.275 1.00 88.88 194 LEU A CA 1
ATOM 1595 C C . LEU A 1 194 ? -5.680 3.564 14.814 1.00 88.88 194 LEU A C 1
ATOM 1597 O O . LEU A 1 194 ? -6.598 3.204 14.080 1.00 88.88 194 LEU A O 1
ATOM 1601 N N . HIS A 1 195 ? -5.617 3.227 16.101 1.00 92.44 195 HIS A N 1
ATOM 1602 C CA . HIS A 1 195 ? -6.609 2.367 16.736 1.00 92.44 195 HIS A CA 1
ATOM 1603 C C . HIS A 1 195 ? -8.000 3.004 16.759 1.00 92.44 195 HIS A C 1
ATOM 1605 O O . HIS A 1 195 ? -8.990 2.295 16.585 1.00 92.44 195 HIS A O 1
ATOM 1611 N N . PHE A 1 196 ? -8.107 4.331 16.873 1.00 90.19 196 PHE A N 1
ATOM 1612 C CA . PHE A 1 196 ? -9.375 5.037 16.683 1.00 90.19 196 PHE A CA 1
ATOM 1613 C C . PHE A 1 196 ? -9.929 4.846 15.268 1.00 90.19 196 PHE A C 1
ATOM 1615 O O . PHE A 1 196 ? -11.072 4.418 15.106 1.00 90.19 196 PHE A O 1
ATOM 1622 N N . ILE A 1 197 ? -9.111 5.110 14.245 1.00 89.81 197 ILE A N 1
ATOM 1623 C CA . ILE A 1 197 ? -9.490 4.937 12.837 1.00 89.81 197 ILE A CA 1
ATOM 1624 C C . ILE A 1 197 ? -9.941 3.493 12.585 1.00 89.81 197 ILE A C 1
ATOM 1626 O O . ILE A 1 197 ? -10.999 3.264 11.996 1.00 89.81 197 ILE A O 1
ATOM 1630 N N . TRP A 1 198 ? -9.167 2.516 13.055 1.00 93.56 198 TRP A N 1
ATOM 1631 C CA . TRP A 1 198 ? -9.474 1.096 12.913 1.00 93.56 198 TRP A CA 1
ATOM 1632 C C . TRP A 1 198 ? -10.754 0.701 13.642 1.00 93.56 198 TRP A C 1
ATOM 1634 O O . TRP A 1 198 ? -11.586 0.021 13.051 1.00 93.56 198 TRP A O 1
ATOM 1644 N N . THR A 1 199 ? -10.965 1.178 14.870 1.00 93.75 199 THR A N 1
ATOM 1645 C CA . THR A 1 199 ? -12.203 0.938 15.627 1.00 93.75 199 THR A CA 1
ATOM 1646 C C . THR A 1 199 ? -13.419 1.422 14.843 1.00 93.75 199 THR A C 1
ATOM 1648 O O . THR A 1 199 ? -14.397 0.685 14.713 1.00 93.75 199 THR A O 1
ATOM 1651 N N . VAL A 1 200 ? -13.353 2.629 14.269 1.00 92.25 200 VAL A N 1
ATOM 1652 C CA . VAL A 1 200 ? -14.460 3.174 13.476 1.00 92.25 200 VAL A CA 1
ATOM 1653 C C . VAL A 1 200 ? -14.755 2.301 12.257 1.00 92.25 200 VAL A C 1
ATOM 1655 O O . VAL A 1 200 ? -15.910 1.939 12.042 1.00 92.25 200 VAL A O 1
ATOM 1658 N N . TYR A 1 201 ? -13.743 1.920 11.475 1.00 93.44 201 TYR A N 1
ATOM 1659 C CA . TYR A 1 201 ? -13.982 1.105 10.280 1.00 93.44 201 TYR A CA 1
ATOM 1660 C C . TYR A 1 201 ? -14.397 -0.335 10.604 1.00 93.44 201 TYR A C 1
ATOM 1662 O O . TYR A 1 201 ? -15.257 -0.864 9.909 1.00 93.44 201 TYR A O 1
ATOM 1670 N N . LEU A 1 202 ? -13.898 -0.939 11.687 1.00 95.12 202 LEU A N 1
ATOM 1671 C CA . LEU A 1 202 ? -14.374 -2.244 12.162 1.00 95.12 202 LEU A CA 1
ATOM 1672 C C . LEU A 1 202 ? -15.859 -2.204 12.557 1.00 95.12 202 LEU A C 1
ATOM 1674 O O . LEU A 1 202 ? -16.592 -3.153 12.286 1.00 95.12 202 LEU A O 1
ATOM 1678 N N . CYS A 1 203 ? -16.325 -1.098 13.149 1.00 94.56 203 CYS A N 1
ATOM 1679 C CA . CYS A 1 203 ? -17.743 -0.902 13.468 1.00 94.56 203 CYS A CA 1
ATOM 1680 C C . CYS A 1 203 ? -18.630 -0.737 12.222 1.00 94.56 203 CYS A C 1
ATOM 1682 O O . CYS A 1 203 ? -19.840 -0.956 12.305 1.00 94.56 203 CYS A O 1
ATOM 1684 N N . ALA A 1 204 ? -18.041 -0.328 11.095 1.00 93.69 204 ALA A N 1
ATOM 1685 C CA . ALA A 1 204 ? -18.715 -0.106 9.818 1.00 93.69 204 ALA A CA 1
ATOM 1686 C C . ALA A 1 204 ? -18.799 -1.359 8.928 1.00 93.69 204 ALA A C 1
ATOM 1688 O O . ALA A 1 204 ? -19.412 -1.305 7.858 1.00 93.69 204 ALA A O 1
ATOM 1689 N N . GLU A 1 205 ? -18.155 -2.463 9.313 1.00 92.00 205 GLU A N 1
ATOM 1690 C CA . GLU A 1 205 ? -18.231 -3.716 8.562 1.00 92.00 205 GLU A CA 1
ATOM 1691 C C . GLU A 1 205 ? -19.641 -4.320 8.631 1.00 92.00 205 GLU A C 1
ATOM 1693 O O . GLU A 1 205 ? -20.372 -4.136 9.601 1.00 92.00 205 GLU A O 1
ATOM 1698 N N . GLU A 1 206 ? -20.027 -5.061 7.588 1.00 89.69 206 GLU A N 1
ATOM 1699 C CA . GLU A 1 206 ? -21.347 -5.707 7.510 1.00 89.69 206 GLU A CA 1
ATOM 1700 C C . GLU A 1 206 ? -21.548 -6.728 8.640 1.00 89.69 206 GLU A C 1
ATOM 1702 O O . GLU A 1 206 ? -22.635 -6.835 9.203 1.00 89.69 206 GLU A O 1
ATOM 1707 N N . ASN A 1 207 ? -20.469 -7.426 9.013 1.00 90.94 207 ASN A N 1
ATOM 1708 C CA . ASN A 1 207 ? -20.415 -8.354 10.139 1.00 90.94 207 ASN A CA 1
ATOM 1709 C C . ASN A 1 207 ? -19.295 -7.924 11.104 1.00 90.94 207 ASN A C 1
ATOM 1711 O O . ASN A 1 207 ? -18.168 -8.416 10.985 1.00 90.94 207 ASN A O 1
ATOM 1715 N N . PRO A 1 208 ? -19.563 -6.986 12.035 1.00 93.31 208 PRO A N 1
ATOM 1716 C CA . PRO A 1 208 ? -18.543 -6.452 12.931 1.00 93.31 208 PRO A CA 1
ATOM 1717 C C . PRO A 1 208 ? -17.926 -7.533 13.828 1.00 93.31 208 PRO A C 1
ATOM 1719 O O . PRO A 1 208 ? -18.628 -8.244 14.550 1.00 93.31 208 PRO A O 1
ATOM 1722 N N . ASN A 1 209 ? -16.595 -7.634 13.831 1.00 95.38 209 ASN A N 1
ATOM 1723 C CA . ASN A 1 209 ? -15.881 -8.508 14.759 1.00 95.38 209 ASN A CA 1
ATOM 1724 C C . ASN A 1 209 ? -15.726 -7.804 16.115 1.00 95.38 209 ASN A C 1
ATOM 1726 O O . ASN A 1 209 ? -14.848 -6.959 16.297 1.00 95.38 209 ASN A O 1
ATOM 1730 N N . VAL A 1 210 ? -16.587 -8.171 17.064 1.00 94.12 210 VAL A N 1
ATOM 1731 C CA . VAL A 1 210 ? -16.665 -7.552 18.396 1.00 94.12 210 VAL A CA 1
ATOM 1732 C C . VAL A 1 210 ? -15.343 -7.623 19.161 1.00 94.12 210 VAL A C 1
ATOM 1734 O O . VAL A 1 210 ? -14.979 -6.657 19.826 1.00 94.12 210 VAL A O 1
ATOM 1737 N N . GLU A 1 211 ? -14.601 -8.725 19.054 1.00 94.81 211 GLU A N 1
ATOM 1738 C CA . GLU A 1 211 ? -13.340 -8.892 19.784 1.00 94.81 211 GLU A CA 1
ATOM 1739 C C . GLU A 1 211 ? -12.235 -7.994 19.222 1.00 94.81 211 GLU A C 1
ATOM 1741 O O . GLU A 1 211 ? -11.479 -7.397 19.985 1.00 94.81 211 GLU A O 1
ATOM 1746 N N . LEU A 1 212 ? -12.192 -7.799 17.899 1.00 96.69 212 LEU A N 1
ATOM 1747 C CA . LEU A 1 212 ? -11.291 -6.814 17.298 1.00 96.69 212 LEU A CA 1
ATOM 1748 C C . LEU A 1 212 ? -11.681 -5.380 17.665 1.00 96.69 212 LEU A C 1
ATOM 1750 O O . LEU A 1 212 ? -10.799 -4.568 17.935 1.00 96.69 212 LEU A O 1
ATOM 1754 N N . ILE A 1 213 ? -12.979 -5.061 17.697 1.00 95.88 213 ILE A N 1
ATOM 1755 C CA . ILE A 1 213 ? -13.456 -3.730 18.103 1.00 95.88 213 ILE A CA 1
ATOM 1756 C C . ILE A 1 213 ? -13.022 -3.432 19.538 1.00 95.88 213 ILE A C 1
ATOM 1758 O O . ILE A 1 213 ? -12.429 -2.384 19.775 1.00 95.88 213 ILE A O 1
ATOM 1762 N N . LYS A 1 214 ? -13.249 -4.366 20.471 1.00 93.50 214 LYS A N 1
ATOM 1763 C CA . LYS A 1 214 ? -12.801 -4.236 21.865 1.00 93.50 214 LYS A CA 1
ATOM 1764 C C . LYS A 1 214 ? -11.289 -4.073 21.957 1.00 93.50 214 LYS A C 1
ATOM 1766 O O . LYS A 1 214 ? -10.830 -3.107 22.544 1.00 93.50 214 LYS A O 1
ATOM 1771 N N . ALA A 1 215 ? -10.515 -4.949 21.313 1.00 94.56 215 ALA A N 1
ATOM 1772 C CA . ALA A 1 215 ? -9.056 -4.900 21.381 1.00 94.56 215 ALA A CA 1
ATOM 1773 C C . ALA A 1 215 ? -8.476 -3.563 20.883 1.00 94.56 215 ALA A C 1
ATOM 1775 O O . ALA A 1 215 ? -7.530 -3.044 21.471 1.00 94.56 215 ALA A O 1
ATOM 1776 N N . ASN A 1 216 ? -9.044 -2.993 19.815 1.00 94.44 216 ASN A N 1
ATOM 1777 C CA . ASN A 1 216 ? -8.630 -1.682 19.314 1.00 94.44 216 ASN A CA 1
ATOM 1778 C C . ASN A 1 216 ? -9.121 -0.537 20.210 1.00 94.44 216 ASN A C 1
ATOM 1780 O O . ASN A 1 216 ? -8.380 0.417 20.427 1.00 94.44 216 ASN A O 1
ATOM 1784 N N . TYR A 1 217 ? -10.334 -0.636 20.754 1.00 91.12 217 TYR A N 1
ATOM 1785 C CA . TYR A 1 217 ? -10.877 0.357 21.675 1.00 91.12 217 TYR A CA 1
ATOM 1786 C C . TYR A 1 217 ? -10.083 0.415 22.987 1.00 91.12 217 TYR A C 1
ATOM 1788 O O . TYR A 1 217 ? -9.673 1.492 23.401 1.00 91.12 217 TYR A O 1
ATOM 1796 N N . ASP A 1 218 ? -9.777 -0.732 23.593 1.00 90.19 218 ASP A N 1
ATOM 1797 C CA . ASP A 1 218 ? -9.024 -0.839 24.850 1.00 90.19 218 ASP A CA 1
ATOM 1798 C C . ASP A 1 218 ? -7.573 -0.352 24.709 1.00 90.19 218 ASP A C 1
ATOM 1800 O O . ASP A 1 218 ? -6.936 0.067 25.681 1.00 90.19 218 ASP A O 1
ATOM 1804 N N . PHE A 1 219 ? -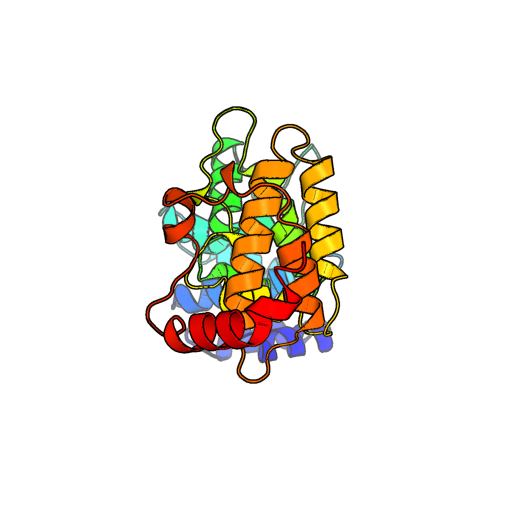7.033 -0.378 23.486 1.00 90.44 219 PHE A N 1
ATOM 1805 C CA . PHE A 1 219 ? -5.729 0.208 23.196 1.00 90.44 219 PHE A CA 1
ATOM 1806 C C . PHE A 1 219 ? -5.745 1.735 23.362 1.00 90.44 219 PHE A C 1
ATOM 1808 O O . PHE A 1 219 ? -4.733 2.338 23.720 1.00 90.44 219 PHE A O 1
ATOM 1815 N N . ILE A 1 220 ? -6.896 2.378 23.153 1.00 88.25 220 ILE A N 1
ATOM 1816 C CA . ILE A 1 220 ? -7.083 3.818 23.312 1.00 88.25 220 ILE A CA 1
ATOM 1817 C C . ILE A 1 220 ? -7.163 4.146 24.806 1.00 88.25 220 ILE A C 1
ATOM 1819 O O . ILE A 1 220 ? -8.228 4.305 25.397 1.00 88.25 220 ILE A O 1
ATOM 1823 N N . ARG A 1 221 ? -6.000 4.291 25.442 1.00 76.81 221 ARG A N 1
ATOM 1824 C CA . ARG A 1 221 ? -5.916 4.576 26.885 1.00 76.81 221 ARG A CA 1
ATOM 1825 C C . ARG A 1 221 ? -6.197 6.032 27.227 1.00 76.81 221 ARG A C 1
ATOM 1827 O O . ARG A 1 221 ? -6.449 6.360 28.384 1.00 76.81 221 ARG A O 1
ATOM 1834 N N . ASN A 1 222 ? -6.081 6.928 26.249 1.00 72.62 222 ASN A N 1
ATOM 1835 C CA . ASN A 1 222 ? -6.225 8.357 26.476 1.00 72.62 222 ASN A CA 1
ATOM 1836 C C . ASN A 1 222 ? -6.878 9.061 25.285 1.00 72.62 222 ASN A C 1
ATOM 1838 O O . ASN A 1 222 ? -6.267 9.234 24.230 1.00 72.62 222 ASN A O 1
ATOM 1842 N N . SER A 1 223 ? -8.098 9.553 25.494 1.00 71.81 223 SER A N 1
ATOM 1843 C CA . SER A 1 223 ? -8.846 10.293 24.477 1.00 71.81 223 SER A CA 1
ATOM 1844 C C . SER A 1 223 ? -8.270 11.677 24.168 1.00 71.81 223 SER A C 1
ATOM 1846 O O . SER A 1 223 ? -8.711 12.293 23.204 1.00 71.81 223 SER A O 1
ATOM 1848 N N . LYS A 1 224 ? -7.256 12.171 24.900 1.00 76.06 224 LYS A N 1
ATOM 1849 C CA . LYS A 1 224 ? -6.624 13.476 24.614 1.00 76.06 224 LYS A CA 1
ATOM 1850 C C . LYS A 1 224 ? -6.070 13.579 23.188 1.00 76.06 224 LYS A C 1
ATOM 1852 O O . LYS A 1 224 ? -5.989 14.679 22.656 1.00 76.06 224 LYS A O 1
ATOM 1857 N N . HIS A 1 225 ? -5.689 12.447 22.593 1.00 69.50 225 HIS A N 1
ATOM 1858 C CA . HIS A 1 225 ? -5.166 12.364 21.225 1.00 69.50 225 HIS A CA 1
ATOM 1859 C C . HIS A 1 225 ? -6.258 12.148 20.167 1.00 69.50 225 HIS A C 1
ATOM 1861 O O . HIS A 1 225 ? -5.984 12.237 18.974 1.00 69.50 225 HIS A O 1
ATOM 1867 N N . ILE A 1 226 ? -7.492 11.873 20.597 1.00 72.06 226 ILE A N 1
ATOM 1868 C CA . ILE A 1 226 ? -8.662 11.707 19.737 1.00 72.06 226 ILE A CA 1
ATOM 1869 C C . ILE A 1 226 ? -9.542 12.934 19.948 1.00 72.06 226 ILE A C 1
ATOM 1871 O O . ILE A 1 226 ? -10.479 12.944 20.747 1.00 72.06 226 ILE A O 1
ATOM 1875 N N . SER A 1 227 ? -9.180 14.014 19.265 1.00 66.44 227 SER A N 1
ATOM 1876 C CA . SER A 1 227 ? -9.895 15.287 19.322 1.00 66.44 227 SER A CA 1
ATOM 1877 C C . SER A 1 227 ? -10.749 15.478 18.063 1.00 66.44 227 SER A C 1
ATOM 1879 O O . SER A 1 227 ? -10.798 14.633 17.165 1.00 66.44 227 SER A O 1
ATOM 1881 N N . LYS A 1 228 ? -11.409 16.638 17.952 1.00 61.19 228 LYS A N 1
ATOM 1882 C CA . LYS A 1 228 ? -12.031 17.068 16.687 1.00 61.19 228 LYS A CA 1
ATOM 1883 C C . LYS A 1 228 ? -11.030 17.089 15.522 1.00 61.19 228 LYS A C 1
ATOM 1885 O O . LYS A 1 228 ? -11.450 16.940 14.379 1.00 61.19 228 LYS A O 1
ATOM 1890 N N . ASP A 1 229 ? -9.736 17.205 15.805 1.00 64.69 229 ASP A N 1
ATOM 1891 C CA . ASP A 1 229 ? -8.668 17.227 14.803 1.00 64.69 229 ASP A CA 1
ATOM 1892 C C . ASP A 1 229 ? -8.401 15.840 14.199 1.00 64.69 229 ASP A C 1
ATOM 1894 O O . ASP A 1 229 ? -7.764 15.742 13.154 1.00 64.69 229 ASP A O 1
ATOM 1898 N N . SER A 1 230 ? -8.932 14.767 14.800 1.00 68.69 230 SER A N 1
ATOM 1899 C CA . SER A 1 230 ? -8.887 13.404 14.251 1.00 68.69 230 SER A CA 1
ATOM 1900 C C . SER A 1 230 ? -10.012 13.130 13.243 1.00 68.69 230 SER A C 1
ATOM 1902 O O . SER A 1 230 ? -9.947 12.155 12.493 1.00 68.69 230 SER A O 1
ATOM 1904 N N . ALA A 1 231 ? -11.040 13.988 13.192 1.00 67.75 231 ALA A N 1
ATOM 1905 C CA . ALA A 1 231 ? -12.184 13.842 12.291 1.00 67.75 231 ALA A CA 1
ATOM 1906 C C . ALA A 1 231 ? -11.813 13.756 10.794 1.00 67.75 231 ALA A C 1
ATOM 1908 O O . ALA A 1 231 ? -12.429 12.953 10.096 1.00 67.75 231 ALA A O 1
ATOM 1909 N N . PRO A 1 232 ? -10.803 14.484 10.269 1.00 72.00 232 PRO A N 1
ATOM 1910 C CA . PRO A 1 232 ? -10.409 14.383 8.862 1.00 72.00 232 PRO A CA 1
ATOM 1911 C C . PRO A 1 232 ? -9.933 12.989 8.425 1.00 72.00 232 PRO A C 1
ATOM 1913 O O . PRO A 1 232 ? -9.951 12.696 7.228 1.00 72.00 232 PRO A O 1
ATOM 1916 N N . PHE A 1 233 ? -9.511 12.130 9.360 1.00 72.75 233 PHE A N 1
ATOM 1917 C CA . PHE A 1 233 ? -8.956 10.801 9.064 1.00 72.75 233 PHE A CA 1
ATOM 1918 C C . PHE A 1 233 ? -10.021 9.717 8.867 1.00 72.75 233 PHE A C 1
ATOM 1920 O O . PHE A 1 233 ? -9.723 8.613 8.394 1.00 72.75 233 PHE A O 1
ATOM 1927 N N . VAL A 1 234 ? -11.271 10.034 9.199 1.00 77.31 234 VAL A N 1
ATOM 1928 C CA . VAL A 1 234 ? -12.414 9.135 9.090 1.00 77.31 234 VAL A CA 1
ATOM 1929 C C . VAL A 1 234 ? -13.437 9.769 8.158 1.00 77.31 234 VAL A C 1
ATOM 1931 O O . VAL A 1 234 ? -13.936 10.860 8.415 1.00 77.31 234 VAL A O 1
ATOM 1934 N N . LEU A 1 235 ? -13.767 9.077 7.069 1.00 76.94 235 LEU A N 1
ATOM 1935 C CA . LEU A 1 235 ? -14.865 9.490 6.205 1.00 76.94 235 LEU A CA 1
ATOM 1936 C C . LEU A 1 235 ? -16.143 8.830 6.724 1.00 76.94 235 LEU A C 1
ATOM 1938 O O . LEU A 1 235 ? -16.273 7.615 6.644 1.00 76.94 235 LEU A O 1
ATOM 1942 N N . LEU A 1 236 ? -17.043 9.619 7.312 1.00 76.19 236 LEU A N 1
ATOM 1943 C CA . LEU A 1 236 ? -18.249 9.102 7.965 1.00 76.19 236 LEU A CA 1
ATOM 1944 C C . LEU A 1 236 ? -19.501 9.130 7.079 1.00 76.19 236 LEU A C 1
ATOM 1946 O O . LEU A 1 236 ? -20.491 8.515 7.461 1.00 76.19 236 LEU A O 1
ATOM 1950 N N . ASP A 1 237 ? -19.478 9.828 5.943 1.00 79.44 237 ASP A N 1
ATOM 1951 C CA . ASP A 1 237 ? -20.680 10.167 5.163 1.00 79.44 237 ASP A CA 1
ATOM 1952 C C . ASP A 1 237 ? -21.574 8.957 4.835 1.00 79.44 237 ASP A C 1
ATOM 1954 O O . ASP A 1 237 ? -22.795 9.069 4.904 1.00 79.44 237 ASP A O 1
ATOM 1958 N N . ASP A 1 238 ? -20.983 7.798 4.537 1.00 82.56 238 ASP A N 1
ATOM 1959 C CA . ASP A 1 238 ? -21.683 6.560 4.174 1.00 82.56 238 ASP A CA 1
ATOM 1960 C C . ASP A 1 238 ? -21.698 5.487 5.278 1.00 82.56 238 ASP A C 1
ATOM 1962 O O . ASP A 1 238 ? -22.434 4.508 5.171 1.00 82.56 238 ASP A O 1
ATOM 1966 N N . ILE A 1 239 ? -20.910 5.650 6.347 1.00 86.75 239 ILE A N 1
ATOM 1967 C CA . ILE A 1 239 ? -20.751 4.632 7.404 1.00 86.75 239 ILE A CA 1
ATOM 1968 C C . ILE A 1 239 ? -21.276 5.065 8.776 1.00 86.75 239 ILE A C 1
ATOM 1970 O O . ILE A 1 239 ? -21.370 4.240 9.683 1.00 86.75 239 ILE A O 1
ATOM 1974 N N . ARG A 1 240 ? -21.626 6.344 8.958 1.00 88.44 240 ARG A N 1
ATOM 1975 C CA . ARG A 1 240 ? -21.955 6.922 10.271 1.00 88.44 240 ARG A CA 1
ATOM 1976 C C . ARG A 1 240 ? -23.055 6.171 11.010 1.00 88.44 240 ARG A C 1
ATOM 1978 O O . ARG A 1 240 ? -22.898 5.894 12.195 1.00 88.44 240 ARG A O 1
ATOM 1985 N N . GLU A 1 241 ? -24.167 5.885 10.340 1.00 89.94 241 GLU A N 1
ATOM 1986 C CA . GLU A 1 241 ? -25.321 5.234 10.972 1.00 89.94 241 GLU A CA 1
ATOM 1987 C C . GLU A 1 241 ? -24.960 3.835 11.471 1.00 89.94 241 GLU A C 1
ATOM 1989 O O . GLU A 1 241 ? -25.239 3.502 12.623 1.00 89.94 241 GLU A O 1
ATOM 1994 N N . GLN A 1 242 ? -24.259 3.060 10.640 1.00 92.25 242 GLN A N 1
ATOM 1995 C CA . GLN A 1 242 ? -23.795 1.721 10.992 1.00 92.25 242 GLN A CA 1
ATOM 1996 C C . GLN A 1 242 ? -22.808 1.762 12.162 1.00 92.25 242 GLN A C 1
ATOM 1998 O O . GLN A 1 242 ? -22.963 1.009 13.119 1.00 92.25 242 GLN A O 1
ATOM 2003 N N . VAL A 1 243 ? -21.840 2.683 12.133 1.00 92.56 243 VAL A N 1
ATOM 2004 C CA . VAL A 1 243 ? -20.864 2.854 13.219 1.00 92.56 243 VAL A CA 1
ATOM 2005 C C . VAL A 1 243 ? -21.562 3.184 14.535 1.00 92.56 243 VAL A C 1
ATOM 2007 O O . VAL A 1 243 ? -21.293 2.542 15.548 1.00 92.56 243 VAL A O 1
ATOM 2010 N N . LEU A 1 244 ? -22.478 4.159 14.534 1.00 91.88 244 LEU A N 1
ATOM 2011 C CA . LEU A 1 244 ? -23.210 4.552 15.740 1.00 91.88 244 LEU A CA 1
ATOM 2012 C C . LEU A 1 244 ? -24.083 3.417 16.272 1.00 91.88 244 LEU A C 1
ATOM 2014 O O . LEU A 1 244 ? -24.148 3.227 17.484 1.00 91.88 244 LEU A O 1
ATOM 2018 N N . LYS A 1 245 ? -24.732 2.656 15.386 1.00 93.75 245 LYS A N 1
ATOM 2019 C CA . LYS A 1 245 ? -25.514 1.480 15.767 1.00 93.75 245 LYS A CA 1
ATOM 2020 C C . LYS A 1 245 ? -24.633 0.437 16.457 1.00 93.75 245 LYS A C 1
ATOM 2022 O O . LYS A 1 245 ? -24.904 0.101 17.603 1.00 93.75 245 LYS A O 1
ATOM 2027 N N . THR A 1 246 ? -23.540 0.016 15.817 1.00 94.31 246 THR A N 1
ATOM 2028 C CA . THR A 1 246 ? -22.604 -0.968 16.383 1.00 94.31 246 THR A CA 1
ATOM 2029 C C . THR A 1 246 ? -22.039 -0.506 17.729 1.00 94.31 246 THR A C 1
ATOM 2031 O O . THR A 1 246 ? -22.004 -1.278 18.683 1.00 94.31 246 THR A O 1
ATOM 2034 N N . LEU A 1 247 ? -21.632 0.762 17.846 1.00 92.50 247 LEU A N 1
ATOM 2035 C CA . LEU A 1 247 ? -21.111 1.307 19.103 1.00 92.50 247 LEU A CA 1
ATOM 2036 C C . LEU A 1 247 ? -22.173 1.360 20.208 1.00 92.50 247 LEU A C 1
ATOM 2038 O O . LEU A 1 247 ? -21.855 1.066 21.357 1.00 92.50 247 LEU A O 1
ATOM 2042 N N . ASN A 1 248 ? -23.423 1.706 19.883 1.00 92.25 248 ASN A N 1
ATOM 2043 C CA . ASN A 1 248 ? -24.523 1.686 20.850 1.00 92.25 248 ASN A CA 1
ATOM 2044 C C . ASN A 1 248 ? -24.818 0.261 21.335 1.00 92.25 248 ASN A C 1
ATOM 2046 O O . ASN A 1 248 ? -24.958 0.058 22.540 1.00 92.25 248 ASN A O 1
ATOM 2050 N N . ASP A 1 249 ? -24.838 -0.715 20.425 1.00 92.31 249 ASP A N 1
ATOM 2051 C CA . ASP A 1 249 ? -25.061 -2.129 20.751 1.00 92.31 249 ASP A CA 1
ATOM 2052 C C . ASP A 1 249 ? -23.924 -2.696 21.628 1.00 92.31 249 ASP A C 1
ATOM 2054 O O . ASP A 1 249 ? -24.138 -3.562 22.480 1.00 92.31 249 ASP A O 1
ATOM 2058 N N . LEU A 1 250 ? -22.701 -2.178 21.462 1.00 91.25 250 LEU A N 1
ATOM 2059 C CA . LEU A 1 250 ? -21.516 -2.593 22.216 1.00 91.25 250 LEU A CA 1
ATOM 2060 C C . LEU A 1 250 ? -21.210 -1.731 23.446 1.00 91.25 250 LEU A C 1
ATOM 2062 O O . LEU A 1 250 ? -20.287 -2.067 24.190 1.00 91.25 250 LEU A O 1
ATOM 2066 N N . LYS A 1 251 ? -21.968 -0.661 23.709 1.00 88.69 251 LYS A N 1
ATOM 2067 C CA . LYS A 1 251 ? -21.680 0.316 24.772 1.00 88.69 251 LYS A CA 1
ATOM 2068 C C . LYS A 1 251 ? -21.442 -0.345 26.131 1.00 88.69 251 LYS A C 1
ATOM 2070 O O . LYS A 1 251 ? -20.436 -0.077 26.780 1.00 88.69 251 LYS A O 1
ATOM 2075 N N . ASP A 1 252 ? -22.318 -1.261 26.530 1.00 85.94 252 ASP A N 1
ATOM 2076 C CA . ASP A 1 252 ? -22.237 -1.939 27.832 1.00 85.94 252 ASP A CA 1
ATOM 2077 C C . ASP A 1 252 ? -21.114 -2.984 27.913 1.00 85.94 252 ASP A C 1
ATOM 2079 O O . ASP A 1 252 ? -20.870 -3.545 28.981 1.00 85.94 252 ASP A O 1
ATOM 2083 N N . HIS A 1 253 ? -20.452 -3.282 26.795 1.00 80.88 253 HIS A N 1
ATOM 2084 C CA . HIS A 1 253 ? -19.296 -4.172 26.714 1.00 80.88 253 HIS A CA 1
ATOM 2085 C C . HIS A 1 253 ? -17.980 -3.397 26.608 1.00 80.88 253 HIS A C 1
ATOM 2087 O O . HIS A 1 253 ? -16.976 -3.877 27.119 1.00 80.88 253 HIS A O 1
ATOM 2093 N N . LEU A 1 254 ? -17.996 -2.224 25.966 1.00 80.94 254 LEU A N 1
ATOM 2094 C CA . LEU A 1 254 ? -16.833 -1.348 25.788 1.00 80.94 254 LEU A CA 1
ATOM 2095 C C . LEU A 1 254 ? -16.610 -0.416 26.987 1.00 80.94 254 LEU A C 1
ATOM 2097 O O . LEU A 1 254 ? -15.478 -0.082 27.306 1.00 80.94 254 LEU A O 1
ATOM 2101 N N . CYS A 1 255 ? -17.677 0.005 27.671 1.00 72.06 255 CYS A N 1
ATOM 2102 C CA . CYS A 1 255 ? -17.611 0.991 28.754 1.00 72.06 255 CYS A CA 1
ATOM 2103 C C . CYS A 1 255 ? -17.658 0.373 30.164 1.00 72.06 255 CYS A C 1
ATOM 2105 O O . CYS A 1 255 ? -18.082 1.044 31.105 1.00 72.06 255 CYS A O 1
ATOM 2107 N N . ARG A 1 256 ? -17.281 -0.903 30.342 1.00 59.34 256 ARG A N 1
ATOM 2108 C CA . ARG A 1 256 ? -17.285 -1.526 31.679 1.00 59.34 256 ARG A CA 1
ATOM 2109 C C . ARG A 1 256 ? -16.127 -0.998 32.534 1.00 59.34 256 ARG A C 1
ATOM 2111 O O . ARG A 1 256 ? -15.022 -1.503 32.404 1.00 59.34 256 ARG A O 1
ATOM 2118 N N . ASN A 1 257 ? -16.480 -0.033 33.395 1.00 45.84 257 ASN A N 1
ATOM 2119 C CA . ASN A 1 257 ? -15.825 0.485 34.614 1.00 45.84 257 ASN A CA 1
ATOM 2120 C C . ASN A 1 257 ? -14.294 0.504 34.655 1.00 45.84 257 ASN A C 1
ATOM 2122 O O . ASN A 1 257 ? -13.706 -0.538 35.021 1.00 45.84 257 ASN A O 1
#

Foldseek 3Di:
DQVVLVVCVVVQVPPVCVLCVPDPLPDLVSLLCSQLNNLLVCLVPDAAQPRNSLVVLVVSVVPDDPPDLVSCLSSCLSCLLSVQEDDPNDQGSHDVDDDDLVSSLSSLLSCLPPVNVVSQLPDPVSVVSNLLSVLSNDPDDDDPVCSRSCLQAVCVLVVLCSCCVVVDNVSVVVSLVSCCVRPVPCSLLNLLLNLVSSLQSLLQDPDRSLVSNLVSLVSNPDCPSVDVVSVSSHDPPPRVVSSVVSCVVCVCVNVDD

Sequence (257 aa):
MRSQVCKTIENNFTDINRLLLMKKISDLNYKQDLVACSIIYSMDQELFLEHPLVRFTSNIIGSTELDRIIVQMDMLAPIVFAHLHNKDGKVGAYPRLQFSENRYRQLACFSFSSYFINYTLYNDAVFMVWIMSFRYTCMKNEFVTSCYPLTVNKLNRRICQYIFRNGDMKLSNIIDKFIADAYPAQVDEVTHILHFIWTVYLCAEENPNVELIKANYDFIRNSKHISKDSAPFVLLDDIREQVLKTLNDLKDHLCRN

Radius of gyration: 20.41 Å; chains: 1; bounding box: 53×36×61 Å

pLDDT: mean 85.93, std 11.13, range [45.84, 96.75]

Secondary structure (DSSP, 8-state):
-HHHHHHHHHTTTTTGGGGGGSS-TT-HHHHHHHHHHHHHTTTTS---TT-HHHHHHHHHHHTS---SHHHHHHHHHHHHHTT-B-BTTB--SBTT----HHHHHHHHHHTTSHHHHHHHBTBHHHHHHHHHGGGGTS-TT---GGG-GGG-HHHHHHHHHHHTTTSSSHHHHHHHHHHHHH-TTTHHHHHHHHHHHHHHHHHTSSS--HHHHHHHHHH---GGGSSGGGGGG---TTTHHHHHHHHHHHHHHH---

Organism: Nematocida ausubeli (strain ATCC PRA-371 / ERTm2) (NCBI:txid1913371)